Protein AF-A0AA38X8D4-F1 (afdb_monomer_lite)

Radius of gyration: 24.28 Å; chains: 1; bounding box: 57×66×90 Å

Structure (mmCIF, N/CA/C/O backbone):
data_AF-A0AA38X8D4-F1
#
_entry.id   AF-A0AA38X8D4-F1
#
loop_
_atom_site.group_PDB
_atom_site.id
_atom_site.type_symbol
_atom_site.label_atom_id
_atom_site.label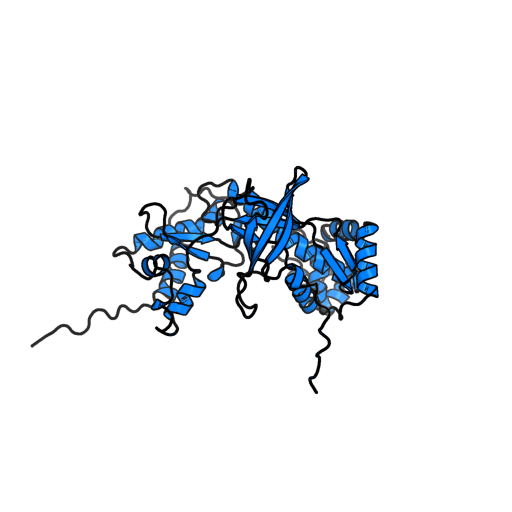_alt_id
_atom_site.label_comp_id
_atom_site.label_asym_id
_atom_site.label_entity_id
_atom_site.label_seq_id
_atom_site.pdbx_PDB_ins_code
_atom_site.Cartn_x
_atom_site.Cartn_y
_atom_site.Cartn_z
_atom_site.occupancy
_atom_site.B_iso_or_equiv
_atom_site.auth_seq_id
_atom_site.auth_comp_id
_atom_site.auth_asym_id
_atom_site.auth_atom_id
_atom_site.pdbx_PDB_model_num
ATOM 1 N N . MET A 1 1 ? 11.284 42.316 -5.891 1.00 32.06 1 MET A N 1
ATOM 2 C CA . MET A 1 1 ? 10.838 41.470 -7.016 1.00 32.06 1 MET A CA 1
ATOM 3 C C . MET A 1 1 ? 10.971 40.036 -6.551 1.00 32.06 1 MET A C 1
ATOM 5 O O . MET A 1 1 ? 12.083 39.619 -6.257 1.00 32.06 1 MET A O 1
ATOM 9 N N . GLY A 1 2 ? 9.838 39.378 -6.304 1.00 27.42 2 GLY A N 1
ATOM 10 C CA . GLY A 1 2 ? 9.790 38.048 -5.702 1.00 27.42 2 GLY A CA 1
ATOM 11 C C . GLY A 1 2 ? 10.238 36.978 -6.691 1.00 27.42 2 GLY A C 1
ATOM 12 O O . GLY A 1 2 ? 9.795 36.969 -7.836 1.00 27.42 2 GLY A O 1
ATOM 13 N N . SER A 1 3 ? 11.130 36.109 -6.227 1.00 24.41 3 SER A N 1
ATOM 14 C CA . SER A 1 3 ? 11.498 34.861 -6.886 1.00 24.41 3 SER A CA 1
ATOM 15 C C . SER A 1 3 ? 10.279 33.939 -6.890 1.00 24.41 3 SER A C 1
ATOM 17 O O . SER A 1 3 ? 9.847 33.480 -5.833 1.00 24.41 3 SER A O 1
ATOM 19 N N . VAL A 1 4 ? 9.695 33.710 -8.065 1.00 26.84 4 VAL A N 1
ATOM 20 C CA . VAL A 1 4 ? 8.768 32.600 -8.283 1.00 26.84 4 VAL A CA 1
ATOM 21 C C . VAL A 1 4 ? 9.649 31.374 -8.476 1.00 26.84 4 VAL A C 1
ATOM 23 O O . VAL A 1 4 ? 10.263 31.212 -9.530 1.00 26.84 4 VAL A O 1
ATOM 26 N N . ALA A 1 5 ? 9.762 30.547 -7.439 1.00 28.72 5 ALA A N 1
ATOM 27 C CA . ALA A 1 5 ? 10.279 29.199 -7.598 1.00 28.72 5 ALA A CA 1
ATOM 28 C C . ALA A 1 5 ? 9.337 28.471 -8.566 1.00 28.72 5 ALA A C 1
ATOM 30 O O . ALA A 1 5 ? 8.168 28.242 -8.253 1.00 28.72 5 ALA A O 1
ATOM 31 N N . LEU A 1 6 ? 9.822 28.193 -9.774 1.00 29.23 6 LEU A N 1
ATOM 32 C CA . LEU A 1 6 ? 9.170 27.270 -10.693 1.00 29.23 6 LEU A CA 1
ATOM 33 C C . LEU A 1 6 ? 9.196 25.905 -10.002 1.00 29.23 6 LEU A C 1
ATOM 35 O O . LEU A 1 6 ? 10.271 25.356 -9.778 1.00 29.23 6 LEU A O 1
ATOM 39 N N . GLY A 1 7 ? 8.022 25.457 -9.556 1.00 33.47 7 GLY A N 1
ATOM 40 C CA . GLY A 1 7 ? 7.860 24.233 -8.783 1.00 33.47 7 GLY A CA 1
ATOM 41 C C . GLY A 1 7 ? 8.371 23.015 -9.541 1.00 33.47 7 GLY A C 1
ATOM 42 O O . GLY A 1 7 ? 8.178 22.902 -10.754 1.00 33.47 7 GLY A O 1
ATOM 43 N N . ASP A 1 8 ? 9.014 22.118 -8.798 1.00 40.50 8 ASP A N 1
ATOM 44 C CA . ASP A 1 8 ? 9.274 20.754 -9.238 1.00 40.50 8 ASP A CA 1
ATOM 45 C C . ASP A 1 8 ? 7.966 20.090 -9.712 1.00 40.50 8 ASP A C 1
ATOM 47 O O . ASP A 1 8 ? 6.880 20.419 -9.221 1.00 40.50 8 ASP A O 1
ATOM 51 N N . PRO A 1 9 ? 8.034 19.171 -10.689 1.00 41.78 9 PRO A N 1
ATOM 52 C CA . PRO A 1 9 ? 6.867 18.526 -11.274 1.00 41.78 9 PRO A CA 1
ATOM 53 C C . PRO A 1 9 ? 6.189 17.626 -10.237 1.00 41.78 9 PRO A C 1
ATOM 55 O O . PRO A 1 9 ? 6.566 16.475 -10.033 1.00 41.78 9 PRO A O 1
ATOM 58 N N . HIS A 1 10 ? 5.184 18.160 -9.554 1.00 44.34 10 HIS A N 1
ATOM 59 C CA . HIS A 1 10 ? 4.364 17.388 -8.640 1.00 44.34 10 HIS A CA 1
ATOM 60 C C . HIS A 1 10 ? 3.340 16.586 -9.449 1.00 44.34 10 HIS A C 1
ATOM 62 O O . HIS A 1 10 ? 2.610 17.160 -10.259 1.00 44.34 10 HIS A O 1
ATOM 68 N N . PHE A 1 11 ? 3.220 15.282 -9.175 1.00 47.16 11 PHE A N 1
ATOM 69 C CA . PHE A 1 11 ? 1.893 14.669 -9.213 1.00 47.16 11 PHE A CA 1
ATOM 70 C C . PHE A 1 11 ? 0.943 15.627 -8.495 1.00 47.16 11 PHE A C 1
ATOM 72 O O . PHE A 1 11 ? 1.322 16.090 -7.420 1.00 47.16 11 PHE A O 1
ATOM 79 N N . ASP A 1 12 ? -0.200 16.000 -9.071 1.00 45.31 12 ASP A N 1
ATOM 80 C CA . ASP A 1 12 ? -0.950 17.139 -8.540 1.00 45.31 12 ASP A CA 1
ATOM 81 C C . ASP A 1 12 ? -1.417 16.898 -7.092 1.00 45.31 12 ASP A C 1
ATOM 83 O O . ASP A 1 12 ? -2.482 16.344 -6.839 1.00 45.31 12 ASP A O 1
ATOM 87 N N . VAL A 1 13 ? -0.620 17.351 -6.118 1.00 49.00 13 VAL A N 1
ATOM 88 C CA . VAL A 1 13 ? -0.899 17.218 -4.681 1.00 49.00 13 VAL A CA 1
ATOM 89 C C . VAL A 1 13 ? -2.209 17.934 -4.334 1.00 49.00 13 VAL A C 1
ATOM 91 O O . VAL A 1 13 ? -2.844 17.602 -3.337 1.00 49.00 13 VAL A O 1
ATOM 94 N N . ARG A 1 14 ? -2.667 18.876 -5.179 1.00 48.72 14 ARG A N 1
ATOM 95 C CA . ARG A 1 14 ? -3.965 19.547 -5.020 1.00 48.72 14 ARG A CA 1
ATOM 96 C C . ARG A 1 14 ? -5.138 18.589 -5.205 1.00 48.72 14 ARG A C 1
ATOM 98 O O . ARG A 1 14 ? -6.199 18.853 -4.649 1.00 48.72 14 ARG A O 1
ATOM 105 N N . GLU A 1 15 ? -4.960 17.486 -5.933 1.00 52.19 15 GLU A N 1
ATOM 106 C CA . GLU A 1 15 ? -5.995 16.461 -6.094 1.00 52.19 15 GLU A CA 1
ATOM 107 C C . GLU A 1 15 ? -6.353 15.807 -4.756 1.00 52.19 15 GLU A C 1
ATOM 109 O O . GLU A 1 15 ? -7.504 15.447 -4.558 1.00 52.19 15 GLU A O 1
ATOM 114 N N . TYR A 1 16 ? -5.415 15.738 -3.808 1.00 60.09 16 TYR A N 1
ATOM 115 C CA . TYR A 1 16 ? -5.629 15.189 -2.463 1.00 60.09 16 TYR A CA 1
ATOM 116 C C . TYR A 1 16 ? -5.522 16.265 -1.375 1.00 60.09 16 TYR A C 1
ATOM 118 O O . TYR A 1 16 ? -5.318 15.963 -0.199 1.00 60.09 16 TYR A O 1
ATOM 126 N N . ALA A 1 17 ? -5.672 17.537 -1.759 1.00 63.44 17 ALA A N 1
ATOM 127 C CA . ALA A 1 17 ? -5.784 18.629 -0.807 1.00 63.44 17 ALA A CA 1
ATOM 128 C C . ALA A 1 17 ? -7.100 18.540 -0.027 1.00 63.44 17 ALA A C 1
ATOM 130 O O . ALA A 1 17 ? -8.084 17.942 -0.481 1.00 63.44 17 ALA A O 1
ATOM 131 N N . ASP A 1 18 ? -7.128 19.192 1.131 1.00 70.44 18 ASP A N 1
ATOM 132 C CA . ASP A 1 18 ? -8.349 19.368 1.903 1.00 70.44 18 ASP A CA 1
ATOM 133 C C . ASP A 1 18 ? -9.460 19.929 0.997 1.00 70.44 18 ASP A C 1
ATOM 135 O O . ASP A 1 18 ? -9.253 20.848 0.203 1.00 70.44 18 ASP A O 1
ATOM 139 N N . GLN A 1 19 ? -10.656 19.368 1.141 1.00 82.75 19 GLN A N 1
ATOM 140 C CA . GLN A 1 19 ? -11.876 19.624 0.370 1.00 82.75 19 GLN A CA 1
ATOM 141 C C . GLN A 1 19 ? -11.930 19.035 -1.049 1.00 82.75 19 GLN A C 1
ATOM 143 O O . GLN A 1 19 ? -12.952 19.196 -1.723 1.00 82.75 19 GLN A O 1
ATOM 148 N N . SER A 1 20 ? -10.899 18.320 -1.506 1.00 83.50 20 SER A N 1
ATOM 149 C CA . SER A 1 20 ? -10.947 17.601 -2.786 1.00 83.50 20 SER A CA 1
ATOM 150 C C . SER A 1 20 ? -12.010 16.495 -2.796 1.00 83.50 20 SER A C 1
ATOM 152 O O . SER A 1 20 ? -12.309 15.884 -1.765 1.00 83.50 20 SER A O 1
ATOM 154 N N . ILE A 1 21 ? -12.606 16.252 -3.970 1.00 88.00 21 ILE A N 1
ATOM 155 C CA . ILE A 1 21 ? -13.669 15.260 -4.164 1.00 88.00 21 ILE A CA 1
ATOM 156 C C . ILE A 1 21 ? -13.157 14.107 -5.020 1.00 88.00 21 ILE A C 1
ATOM 158 O O . ILE A 1 21 ? -12.673 14.315 -6.132 1.00 88.00 21 ILE A O 1
ATOM 162 N N . HIS A 1 22 ? -13.356 12.891 -4.520 1.00 87.69 22 HIS A N 1
ATOM 163 C CA . HIS A 1 22 ? -12.929 11.649 -5.155 1.00 87.69 22 HIS A CA 1
ATOM 164 C C . HIS A 1 22 ? -14.117 10.731 -5.372 1.00 87.69 22 HIS A C 1
ATOM 166 O O . HIS A 1 22 ? -15.055 10.718 -4.579 1.00 87.69 22 HIS A O 1
ATOM 172 N N . THR A 1 23 ? -14.080 9.959 -6.453 1.00 89.94 23 THR A N 1
ATOM 173 C CA . THR A 1 23 ? -15.098 8.942 -6.734 1.00 89.94 23 THR A CA 1
ATOM 174 C C . THR A 1 23 ? -14.520 7.572 -6.432 1.00 89.94 23 THR A C 1
ATOM 176 O O . THR A 1 23 ? -13.557 7.152 -7.070 1.00 89.94 23 THR A O 1
ATOM 179 N N . LEU A 1 24 ? -15.122 6.888 -5.466 1.00 90.25 24 LEU A N 1
ATOM 180 C CA . LEU A 1 24 ? -14.810 5.504 -5.137 1.00 90.25 24 LEU A CA 1
ATOM 181 C C . LEU A 1 24 ? -15.781 4.583 -5.867 1.00 90.25 24 LEU A C 1
ATOM 183 O O . LEU A 1 24 ? -16.946 4.942 -6.038 1.00 90.25 24 LEU A O 1
ATOM 187 N N . GLN A 1 25 ? -15.314 3.411 -6.286 1.00 88.38 25 GLN A N 1
ATOM 188 C CA . GLN A 1 25 ? -16.095 2.425 -7.026 1.00 88.38 25 GLN A CA 1
ATOM 189 C C . GLN A 1 25 ? -15.935 1.037 -6.400 1.00 88.38 25 GLN A C 1
ATOM 191 O O . GLN A 1 25 ? -14.815 0.549 -6.246 1.00 88.38 25 GLN A O 1
ATOM 196 N N . ASN A 1 26 ? -17.055 0.397 -6.055 1.00 79.62 26 ASN A N 1
ATOM 197 C CA . ASN A 1 26 ? -17.051 -0.966 -5.521 1.00 79.62 26 ASN A CA 1
ATOM 198 C C . ASN A 1 26 ? -16.920 -2.023 -6.639 1.00 79.62 26 ASN A C 1
ATOM 200 O O . ASN A 1 26 ? -17.034 -1.715 -7.827 1.00 79.62 26 ASN A O 1
ATOM 204 N N . ASP A 1 27 ? -16.750 -3.290 -6.251 1.00 72.00 27 ASP A N 1
ATOM 205 C CA . ASP A 1 27 ? -16.598 -4.419 -7.186 1.00 72.00 27 ASP A CA 1
ATOM 206 C C . ASP A 1 27 ? -17.842 -4.655 -8.075 1.00 72.00 27 ASP A C 1
ATOM 208 O O . ASP A 1 27 ? -17.749 -5.287 -9.125 1.00 72.00 27 ASP A O 1
ATOM 212 N N . SER A 1 28 ? -19.013 -4.139 -7.677 1.00 79.31 28 SER A N 1
ATOM 213 C CA . SER A 1 28 ? -20.266 -4.206 -8.455 1.00 79.31 28 SER A CA 1
ATOM 214 C C . SER A 1 28 ? -20.414 -3.058 -9.461 1.00 79.31 28 SER A C 1
ATOM 216 O O . SER A 1 28 ? -21.338 -3.059 -10.271 1.00 79.31 28 SER A O 1
ATOM 218 N N . GLY A 1 29 ? -19.495 -2.090 -9.435 1.00 79.81 29 GLY A N 1
ATOM 219 C CA . GLY A 1 29 ? -19.495 -0.920 -10.300 1.00 79.81 29 GLY A CA 1
ATOM 220 C C . GLY A 1 29 ? -20.222 0.298 -9.728 1.00 79.81 29 GLY A C 1
ATOM 221 O O . GLY A 1 29 ? -20.154 1.355 -10.360 1.00 79.81 29 GLY A O 1
ATOM 222 N N . ASP A 1 30 ? -20.845 0.199 -8.550 1.00 86.19 30 ASP A N 1
ATOM 223 C CA . ASP A 1 30 ? -21.507 1.335 -7.907 1.00 86.19 30 ASP A CA 1
ATOM 224 C C . ASP A 1 30 ? -20.466 2.332 -7.407 1.00 86.19 30 ASP A C 1
ATOM 226 O O . ASP A 1 30 ? -19.526 1.978 -6.685 1.00 86.19 30 ASP A O 1
ATOM 230 N N . SER A 1 31 ? -20.669 3.599 -7.759 1.00 90.19 31 SER A N 1
ATOM 231 C CA . SER A 1 31 ? -19.775 4.687 -7.389 1.00 90.19 31 SER A CA 1
ATOM 232 C C . SER A 1 31 ? -20.386 5.616 -6.349 1.00 90.19 31 SER A C 1
ATOM 234 O O . SER A 1 31 ? -21.578 5.916 -6.416 1.00 90.19 31 SER A O 1
ATOM 236 N N . PHE A 1 32 ? -19.567 6.151 -5.448 1.00 92.06 32 PHE A N 1
ATOM 237 C CA . PHE A 1 32 ? -19.967 7.237 -4.555 1.00 92.06 32 PHE A CA 1
ATOM 238 C C . PHE A 1 32 ? -18.847 8.265 -4.392 1.00 92.06 32 PHE A C 1
ATOM 240 O O . PHE A 1 32 ? -17.661 7.945 -4.487 1.00 92.06 32 PHE A O 1
ATOM 247 N N . GLY A 1 33 ? -19.243 9.518 -4.178 1.00 92.56 33 GLY A N 1
ATOM 248 C CA . GLY A 1 33 ? -18.319 10.624 -3.966 1.00 92.56 33 GLY A CA 1
ATOM 249 C C . GLY A 1 33 ? -17.934 10.757 -2.497 1.00 92.56 33 GLY A C 1
ATOM 250 O O . GLY A 1 33 ? -18.810 10.781 -1.629 1.00 92.56 33 GLY A O 1
ATOM 251 N N . ILE A 1 34 ? -16.643 10.921 -2.230 1.00 93.31 34 ILE A N 1
ATOM 252 C CA . ILE A 1 34 ? -16.119 11.327 -0.925 1.00 93.31 34 ILE A CA 1
ATOM 253 C C . ILE A 1 34 ? -15.443 12.691 -1.028 1.00 93.31 34 ILE A C 1
ATOM 255 O O . ILE A 1 34 ? -14.900 13.040 -2.075 1.00 93.31 34 ILE A O 1
ATOM 259 N N . ARG A 1 35 ? -15.460 13.452 0.062 1.00 92.56 35 ARG A N 1
ATOM 260 C CA . ARG A 1 35 ? -14.691 14.685 0.229 1.00 92.56 35 ARG A CA 1
ATOM 261 C C . ARG A 1 35 ? -13.602 14.453 1.265 1.00 92.56 35 ARG A C 1
ATOM 263 O O . ARG A 1 35 ? -13.922 14.060 2.386 1.00 92.56 35 ARG A O 1
ATOM 270 N N . LEU A 1 36 ? -12.344 14.707 0.913 1.00 90.25 36 LEU A N 1
ATOM 271 C CA . LEU A 1 36 ? -11.234 14.650 1.868 1.00 90.25 36 LEU A CA 1
ATOM 272 C C . LEU A 1 36 ? -11.274 15.904 2.741 1.00 90.25 36 LEU A C 1
ATOM 274 O O . LEU A 1 36 ? -11.373 17.010 2.226 1.00 90.25 36 LEU A O 1
ATOM 278 N N . LEU A 1 37 ? -11.243 15.752 4.059 1.00 87.44 37 LEU A N 1
ATOM 279 C CA . LEU A 1 37 ? -11.322 16.863 5.009 1.00 87.44 37 LEU A CA 1
ATOM 280 C C . LEU A 1 37 ? -9.950 17.251 5.548 1.00 87.44 37 LEU A C 1
ATOM 282 O O . LEU A 1 37 ? -9.680 18.442 5.674 1.00 87.44 37 LEU A O 1
ATOM 286 N N . SER A 1 38 ? -9.123 16.259 5.880 1.00 79.19 38 SER A N 1
ATOM 287 C CA . SER A 1 38 ? -7.765 16.478 6.377 1.00 79.19 38 SER A CA 1
ATOM 288 C C . SER A 1 38 ? -6.887 15.242 6.197 1.00 79.19 38 SER A C 1
ATOM 290 O O . SER A 1 38 ? -7.337 14.120 6.443 1.00 79.19 38 SER A O 1
ATOM 292 N N . SER A 1 39 ? -5.615 15.449 5.861 1.00 76.12 39 SER A N 1
ATOM 293 C CA . SER A 1 39 ? -4.568 14.416 5.920 1.00 76.12 39 SER A CA 1
ATOM 294 C C . SER A 1 39 ? -4.182 14.101 7.370 1.00 76.12 39 SER A C 1
ATOM 296 O O . SER A 1 39 ? -3.941 15.017 8.154 1.00 76.12 39 SER A O 1
ATOM 298 N N . LEU A 1 40 ? -4.075 12.814 7.715 1.00 70.38 40 LEU A N 1
ATOM 299 C CA . LEU A 1 40 ? -3.576 12.359 9.022 1.00 70.38 40 LEU A CA 1
ATOM 300 C C . LEU A 1 40 ? -2.053 12.163 9.061 1.00 70.38 40 LEU A C 1
ATOM 302 O O . LEU A 1 40 ? -1.485 12.014 10.140 1.00 70.38 40 LEU A O 1
ATOM 306 N N . ALA A 1 41 ? -1.368 12.222 7.916 1.00 57.12 41 ALA A N 1
ATOM 307 C CA . ALA A 1 41 ? 0.082 12.385 7.912 1.00 57.12 41 ALA A CA 1
ATOM 308 C C . ALA A 1 41 ? 0.409 13.782 8.461 1.00 57.12 41 ALA A C 1
ATOM 310 O O . ALA A 1 41 ? -0.094 14.776 7.933 1.00 57.12 41 ALA A O 1
ATOM 311 N N . GLY A 1 42 ? 1.191 13.851 9.544 1.00 46.88 42 GLY A N 1
ATOM 312 C CA . GLY A 1 42 ? 1.493 15.091 10.267 1.00 46.88 42 GLY A CA 1
ATOM 313 C C . GLY A 1 42 ? 2.006 16.230 9.373 1.00 46.88 42 GLY A C 1
ATOM 314 O O . GLY A 1 42 ? 2.450 16.007 8.247 1.00 46.88 42 GLY A O 1
ATOM 315 N N . LYS A 1 43 ? 1.973 17.468 9.891 1.00 40.62 43 LYS A N 1
ATOM 316 C CA . LYS A 1 43 ? 2.280 18.710 9.143 1.00 40.62 43 LYS A CA 1
ATOM 317 C C . LYS A 1 43 ? 3.633 18.702 8.410 1.00 40.62 43 LYS A C 1
ATOM 319 O O . LYS A 1 43 ? 3.752 19.372 7.389 1.00 40.62 43 LYS A O 1
ATOM 324 N N . ASP A 1 44 ? 4.596 17.909 8.879 1.00 40.16 44 ASP A N 1
ATOM 325 C CA . ASP A 1 44 ? 5.942 17.804 8.300 1.00 40.16 44 ASP A CA 1
ATOM 326 C C . ASP A 1 44 ? 6.114 16.602 7.347 1.00 40.16 44 ASP A C 1
ATOM 328 O O . ASP A 1 44 ? 7.212 16.333 6.865 1.00 40.16 44 ASP A O 1
ATOM 332 N N . GLY A 1 45 ? 5.055 15.826 7.081 1.00 38.88 45 GLY A N 1
ATOM 333 C CA . GLY A 1 45 ? 5.111 14.637 6.220 1.00 38.88 45 GLY A CA 1
ATOM 334 C C . GLY A 1 45 ? 5.932 13.468 6.786 1.00 38.88 45 GLY A C 1
ATOM 335 O O . GLY A 1 45 ? 6.118 12.467 6.084 1.00 38.88 45 GLY A O 1
ATOM 336 N N . VAL A 1 46 ? 6.400 13.592 8.035 1.00 34.84 46 VAL A N 1
ATOM 337 C CA . VAL A 1 46 ? 7.129 12.584 8.811 1.00 34.84 46 VAL A CA 1
ATOM 338 C C . VAL A 1 46 ? 6.181 12.020 9.872 1.00 34.84 46 VAL A C 1
ATOM 340 O O . VAL A 1 46 ? 5.965 12.622 10.919 1.00 34.84 46 VAL A O 1
ATOM 343 N N . GLY A 1 47 ? 5.571 10.878 9.563 1.00 33.94 47 GLY A N 1
ATOM 344 C CA . GLY A 1 47 ? 4.648 10.162 10.445 1.00 33.94 47 GLY A CA 1
ATOM 345 C C . GLY A 1 47 ? 3.638 9.337 9.649 1.00 33.94 47 GLY A C 1
ATOM 346 O O . GLY A 1 47 ? 2.929 9.898 8.821 1.00 33.94 47 GLY A O 1
ATOM 347 N N . PHE A 1 48 ? 3.636 8.028 9.924 1.00 38.25 48 PHE A N 1
ATOM 348 C CA . PHE A 1 48 ? 2.686 6.970 9.545 1.00 38.25 48 PHE A CA 1
ATOM 349 C C . PHE A 1 48 ? 2.329 6.823 8.063 1.00 38.25 48 PHE A C 1
ATOM 351 O O . PHE A 1 48 ? 1.693 7.684 7.469 1.00 38.25 48 PHE A O 1
ATOM 358 N N . SER A 1 49 ? 2.769 5.693 7.484 1.00 45.34 49 SER A N 1
ATOM 359 C CA . SER A 1 49 ? 2.438 5.200 6.142 1.00 45.34 49 SER A CA 1
ATOM 360 C C . SER A 1 49 ? 2.317 6.309 5.094 1.00 45.34 49 SER A C 1
ATOM 362 O O . SER A 1 49 ? 1.213 6.758 4.796 1.00 45.34 49 SER A O 1
ATOM 364 N N . MET A 1 50 ? 3.441 6.730 4.502 1.00 49.56 50 MET A N 1
ATOM 365 C CA . MET A 1 50 ? 3.452 7.228 3.117 1.00 49.56 50 MET A CA 1
ATOM 366 C C . MET A 1 50 ? 2.246 8.123 2.714 1.00 49.56 50 MET A C 1
ATOM 368 O O . MET A 1 50 ? 1.676 7.928 1.661 1.00 49.56 50 MET A O 1
ATOM 372 N N . ALA A 1 51 ? 1.824 9.088 3.539 1.00 52.62 51 ALA A N 1
ATOM 373 C CA . ALA A 1 51 ? 0.824 10.123 3.228 1.00 52.62 51 ALA A CA 1
ATOM 374 C C . ALA A 1 51 ? -0.611 9.714 2.778 1.00 52.62 51 ALA A C 1
ATOM 376 O O . ALA A 1 51 ? -1.381 10.591 2.403 1.00 52.62 51 ALA A O 1
ATOM 377 N N . CYS A 1 52 ? -1.021 8.446 2.869 1.00 74.56 52 CYS A N 1
ATOM 378 C CA . CYS A 1 52 ? -2.240 7.939 2.207 1.00 74.56 52 CYS A CA 1
ATOM 379 C C . CYS A 1 52 ? -3.483 7.782 3.103 1.00 74.56 52 CYS A C 1
ATOM 381 O O . CYS A 1 52 ? -4.376 7.000 2.784 1.00 74.56 52 CYS A O 1
ATOM 383 N N . VAL A 1 53 ? -3.544 8.474 4.244 1.00 81.69 53 VAL A N 1
ATOM 384 C CA . VAL A 1 53 ? -4.631 8.330 5.231 1.00 81.69 53 VAL A CA 1
ATOM 385 C C . VAL A 1 53 ? -5.306 9.675 5.482 1.00 81.69 53 VAL A C 1
ATOM 387 O O . VAL A 1 53 ? -4.654 10.638 5.892 1.00 81.69 53 VAL A O 1
ATOM 390 N N . PHE A 1 54 ? -6.620 9.735 5.277 1.00 85.94 54 PHE A N 1
ATOM 391 C CA . PHE A 1 54 ? -7.402 10.969 5.349 1.00 85.94 54 PHE A CA 1
ATOM 392 C C . PHE A 1 54 ? -8.652 10.796 6.204 1.00 85.94 54 PHE A C 1
ATOM 394 O O . PHE A 1 54 ? -9.255 9.726 6.228 1.00 85.94 54 PHE A O 1
ATOM 401 N N . ILE A 1 55 ? -9.087 11.875 6.851 1.00 89.31 55 ILE A N 1
ATOM 402 C CA . ILE A 1 55 ? -10.475 12.001 7.303 1.00 89.31 55 ILE A CA 1
ATOM 403 C C . ILE A 1 55 ? -11.309 12.426 6.097 1.00 89.31 55 ILE A C 1
ATOM 405 O O . ILE A 1 55 ? -10.928 13.357 5.390 1.00 89.31 55 ILE A O 1
ATOM 409 N N . ALA A 1 56 ? -12.448 11.779 5.878 1.00 93.12 56 ALA A N 1
ATOM 410 C CA . ALA A 1 56 ? -13.351 12.060 4.772 1.00 93.12 56 ALA A CA 1
ATOM 411 C C . ALA A 1 56 ? -14.829 11.998 5.191 1.00 93.12 56 ALA A C 1
ATOM 413 O O . ALA A 1 56 ? -15.172 11.535 6.280 1.00 93.12 56 ALA A O 1
ATOM 414 N N . GLU A 1 57 ? -15.703 12.488 4.313 1.00 94.81 57 GLU A N 1
ATOM 415 C CA . GLU A 1 57 ? -17.164 12.396 4.424 1.00 94.81 57 GLU A CA 1
ATOM 416 C C . GLU A 1 57 ? -17.799 12.109 3.054 1.00 94.81 57 GLU A C 1
ATOM 418 O O . GLU A 1 57 ? -17.190 12.373 2.014 1.00 94.81 57 GLU A O 1
ATOM 423 N N . CYS A 1 58 ? -19.028 11.583 3.029 1.00 94.31 58 CYS A N 1
ATOM 424 C CA . CYS A 1 58 ? -19.775 11.426 1.778 1.00 94.31 58 CYS A CA 1
ATOM 425 C C . CYS A 1 58 ? -20.185 12.796 1.208 1.00 94.31 58 CYS A C 1
ATOM 427 O O . CYS A 1 58 ? -20.592 13.692 1.947 1.00 94.31 58 CYS A O 1
ATOM 429 N N . VAL A 1 59 ? -20.106 12.951 -0.119 1.00 92.50 59 VAL A N 1
ATOM 430 C CA . VAL A 1 59 ? -20.542 14.181 -0.808 1.00 92.50 59 VAL A CA 1
ATOM 431 C C . VAL A 1 59 ? -22.063 14.330 -0.780 1.00 92.50 59 VAL A C 1
ATOM 433 O O . VAL A 1 59 ? -22.557 15.434 -0.558 1.00 92.50 59 VAL A O 1
ATOM 436 N N . ASP A 1 60 ? -22.789 13.232 -1.001 1.00 88.44 60 ASP A N 1
ATOM 437 C CA . ASP A 1 60 ? -24.243 13.187 -0.852 1.00 88.44 60 ASP A CA 1
ATOM 438 C C . ASP A 1 60 ? -24.594 13.137 0.639 1.00 88.44 60 ASP A C 1
ATOM 440 O O . ASP A 1 60 ? -24.248 12.173 1.322 1.00 88.44 60 ASP A O 1
ATOM 444 N N . GLN A 1 61 ? -25.241 14.192 1.140 1.00 78.06 61 GLN A N 1
ATOM 445 C CA . GLN A 1 61 ? -25.674 14.288 2.536 1.00 78.06 61 GLN A CA 1
ATOM 446 C C . GLN A 1 61 ? -27.134 13.873 2.752 1.00 78.06 61 GLN A C 1
ATOM 448 O O . GLN A 1 61 ? -27.527 13.669 3.900 1.00 78.06 61 GLN A O 1
ATOM 453 N N . GLU A 1 62 ? -27.937 13.740 1.693 1.00 82.25 62 GLU A N 1
ATOM 454 C CA . GLU A 1 62 ? -29.347 13.351 1.816 1.00 82.25 62 GLU A CA 1
ATOM 455 C C . GLU A 1 62 ? -29.486 11.835 1.971 1.00 82.25 62 GLU A C 1
ATOM 457 O O . GLU A 1 62 ? -30.271 11.370 2.799 1.00 82.25 62 GLU A O 1
ATOM 462 N N . ASN A 1 63 ? -28.686 11.065 1.228 1.00 84.75 63 ASN A N 1
ATOM 463 C CA . ASN A 1 63 ? -28.618 9.610 1.351 1.00 84.75 63 ASN A CA 1
ATOM 464 C C . ASN A 1 63 ? -27.160 9.116 1.317 1.00 84.75 63 ASN A C 1
ATOM 466 O O . ASN A 1 63 ? -26.732 8.472 0.352 1.00 84.75 63 ASN A O 1
ATOM 470 N N . PRO A 1 64 ? -26.359 9.448 2.347 1.00 88.19 64 PRO A N 1
ATOM 471 C CA . PRO A 1 64 ? -24.948 9.106 2.360 1.00 88.19 64 PRO A CA 1
ATOM 472 C C . PRO A 1 64 ? -24.755 7.591 2.445 1.00 88.19 64 PRO A C 1
ATOM 474 O O . PRO A 1 64 ? -25.402 6.909 3.238 1.00 88.19 64 PRO A O 1
ATOM 477 N N . ARG A 1 65 ? -23.777 7.069 1.696 1.00 89.88 65 ARG A N 1
ATOM 478 C CA . ARG A 1 65 ? -23.360 5.662 1.813 1.00 89.88 65 ARG A CA 1
ATOM 479 C C . ARG A 1 65 ? -22.814 5.340 3.207 1.00 89.88 65 ARG A C 1
ATOM 481 O O . ARG A 1 65 ? -23.075 4.267 3.737 1.00 89.88 65 ARG A O 1
ATOM 488 N N . HIS A 1 66 ? -22.086 6.294 3.786 1.00 90.31 66 HIS A N 1
ATOM 489 C CA . HIS A 1 66 ? -21.548 6.248 5.144 1.00 90.31 66 HIS A CA 1
ATOM 490 C C . HIS A 1 66 ? -21.952 7.516 5.888 1.00 90.31 66 HIS A C 1
ATOM 492 O O . HIS A 1 66 ? -21.650 8.623 5.436 1.00 90.31 66 HIS A O 1
ATOM 498 N N . HIS A 1 67 ? -22.629 7.363 7.024 1.00 90.25 67 HIS A N 1
ATOM 499 C CA . HIS A 1 67 ? -23.041 8.495 7.849 1.00 90.25 67 HIS A CA 1
ATOM 500 C C . HIS A 1 67 ? -21.858 9.083 8.627 1.00 90.25 67 HIS A C 1
ATOM 502 O O . HIS A 1 67 ? -21.128 8.364 9.304 1.00 90.25 67 HIS A O 1
ATOM 508 N N . GLY A 1 68 ? -21.732 10.411 8.598 1.00 91.19 68 GLY A N 1
ATOM 509 C CA . GLY A 1 68 ? -20.714 11.137 9.353 1.00 91.19 68 GLY A CA 1
ATOM 510 C C . GLY A 1 68 ? -19.324 11.096 8.714 1.00 91.19 68 GLY A C 1
ATOM 511 O O . GLY A 1 68 ? -19.175 10.894 7.509 1.00 91.19 68 GLY A O 1
ATOM 512 N N . ARG A 1 69 ? -18.307 11.354 9.542 1.00 93.06 69 ARG A N 1
ATOM 513 C CA . ARG A 1 69 ? -16.897 11.354 9.136 1.00 93.06 69 ARG A CA 1
ATOM 514 C C . ARG A 1 69 ? -16.284 9.979 9.343 1.00 93.06 69 ARG A C 1
ATOM 516 O O . ARG A 1 69 ? -16.582 9.307 10.326 1.00 93.06 69 ARG A O 1
ATOM 523 N N . PHE A 1 70 ? -15.377 9.611 8.456 1.00 93.12 70 PHE A N 1
ATOM 524 C CA . PHE A 1 70 ? -14.670 8.338 8.488 1.00 93.12 70 PHE A CA 1
ATOM 525 C C . PHE A 1 70 ? -13.205 8.514 8.100 1.00 93.12 70 PHE A C 1
ATOM 527 O O . PHE A 1 70 ? -12.815 9.558 7.579 1.00 93.12 70 PHE A O 1
ATOM 534 N N . VAL A 1 71 ? -12.393 7.491 8.359 1.00 91.06 71 VAL A N 1
ATOM 535 C CA . VAL A 1 71 ? -11.012 7.438 7.874 1.00 91.06 71 VAL A CA 1
ATOM 536 C C . VAL A 1 71 ? -10.995 6.678 6.555 1.00 91.06 71 VAL A C 1
ATOM 538 O O . VAL A 1 71 ? -11.638 5.641 6.418 1.00 91.06 71 VAL A O 1
ATOM 541 N N . VAL A 1 72 ? -10.257 7.182 5.575 1.00 91.00 72 VAL A N 1
ATOM 542 C CA . VAL A 1 72 ? -10.040 6.512 4.296 1.00 91.00 72 VAL A CA 1
ATOM 543 C C . VAL A 1 72 ? -8.547 6.376 4.035 1.00 91.00 72 VAL A C 1
ATOM 545 O O . VAL A 1 72 ? -7.799 7.350 4.141 1.00 91.00 72 VAL A O 1
ATOM 548 N N . LYS A 1 73 ? -8.119 5.157 3.701 1.00 89.50 73 LYS A N 1
ATOM 549 C CA . LYS A 1 73 ? -6.796 4.893 3.139 1.00 89.50 73 LYS A CA 1
ATOM 550 C C . LYS A 1 73 ? -6.911 4.824 1.628 1.00 89.50 73 LYS A C 1
ATOM 552 O O . LYS A 1 73 ? -7.560 3.918 1.107 1.00 89.50 73 LYS A O 1
ATOM 557 N N . ILE A 1 74 ? -6.324 5.794 0.946 1.00 85.75 74 ILE A N 1
ATOM 558 C CA . ILE A 1 74 ? -6.396 5.949 -0.505 1.00 85.75 74 ILE A CA 1
ATOM 559 C C . ILE A 1 74 ? -5.029 6.349 -1.034 1.00 85.75 74 ILE A C 1
ATOM 561 O O . ILE A 1 74 ? -4.306 7.083 -0.367 1.00 85.75 74 ILE A O 1
ATOM 565 N N . PHE A 1 75 ? -4.688 5.873 -2.227 1.00 79.88 75 PHE A N 1
ATOM 566 C CA . PHE A 1 75 ? -3.432 6.225 -2.871 1.00 79.88 75 PHE A CA 1
ATOM 567 C C . PHE A 1 75 ? -3.227 7.734 -2.956 1.00 79.88 75 PHE A C 1
ATOM 569 O O . PHE A 1 75 ? -4.044 8.456 -3.521 1.00 79.88 75 PHE A O 1
ATOM 576 N N . ASP A 1 76 ? -2.088 8.172 -2.440 1.00 74.31 76 ASP A N 1
ATOM 577 C CA . ASP A 1 76 ? -1.609 9.535 -2.524 1.00 74.31 76 ASP A CA 1
ATOM 578 C C . ASP A 1 76 ? -0.458 9.600 -3.532 1.00 74.31 76 ASP A C 1
ATOM 580 O O . ASP A 1 76 ? 0.561 8.927 -3.352 1.00 74.31 76 ASP A O 1
ATOM 584 N N . PRO A 1 77 ? -0.540 10.450 -4.561 1.00 68.50 77 PRO A N 1
ATOM 585 C CA . PRO A 1 77 ? 0.534 10.600 -5.530 1.00 68.50 77 PRO A CA 1
ATOM 586 C C . PRO A 1 77 ? 1.897 11.022 -4.938 1.00 68.50 77 PRO A C 1
ATOM 588 O O . PRO A 1 77 ? 2.939 10.780 -5.546 1.00 68.50 77 PRO A O 1
ATOM 591 N N . ARG A 1 78 ? 1.939 11.585 -3.720 1.00 70.81 78 ARG A N 1
ATOM 592 C CA . ARG A 1 78 ? 3.179 11.837 -2.959 1.00 70.81 78 ARG A CA 1
ATOM 593 C C . ARG A 1 78 ? 3.946 10.550 -2.642 1.00 70.81 78 ARG A C 1
ATOM 595 O O . ARG A 1 78 ? 5.174 10.591 -2.563 1.00 70.81 78 ARG A O 1
ATOM 602 N N . HIS A 1 79 ? 3.254 9.424 -2.471 1.00 75.25 79 HIS A N 1
ATOM 603 C CA . HIS A 1 79 ? 3.882 8.111 -2.312 1.00 75.25 79 HIS A CA 1
ATOM 604 C C . HIS A 1 79 ? 4.689 7.749 -3.565 1.00 75.25 79 HIS A C 1
ATOM 606 O O . HIS A 1 79 ? 5.876 7.439 -3.463 1.00 75.25 79 HIS A O 1
ATOM 612 N N . ALA A 1 80 ? 4.097 7.916 -4.751 1.00 76.62 80 ALA A N 1
ATOM 613 C CA . ALA A 1 80 ? 4.787 7.681 -6.015 1.00 76.62 80 ALA A CA 1
ATOM 614 C C . ALA A 1 80 ? 6.000 8.615 -6.199 1.00 76.62 80 ALA A C 1
ATOM 616 O O . ALA A 1 80 ? 7.050 8.167 -6.654 1.00 76.62 80 ALA A O 1
ATOM 617 N N . THR A 1 81 ? 5.923 9.884 -5.774 1.00 75.62 81 THR A N 1
ATOM 618 C CA . THR A 1 81 ? 7.092 10.789 -5.756 1.00 75.62 81 THR A CA 1
ATOM 619 C C . THR A 1 81 ? 8.249 10.227 -4.927 1.00 75.62 81 THR A C 1
ATOM 621 O O . THR A 1 81 ? 9.377 10.170 -5.410 1.00 75.62 81 THR A O 1
ATOM 624 N N . ARG A 1 82 ? 7.982 9.758 -3.702 1.00 75.56 82 ARG A N 1
ATOM 625 C CA . ARG A 1 82 ? 9.016 9.195 -2.815 1.00 75.56 82 ARG A CA 1
ATOM 626 C C . ARG A 1 82 ? 9.620 7.906 -3.370 1.00 75.56 82 ARG A C 1
ATOM 628 O O . ARG A 1 82 ? 10.829 7.710 -3.280 1.00 75.56 82 ARG A O 1
ATOM 635 N N . LEU A 1 83 ? 8.801 7.047 -3.977 1.00 79.25 83 LEU A N 1
ATOM 636 C CA . LEU A 1 83 ? 9.283 5.847 -4.666 1.00 79.25 83 LEU A CA 1
ATOM 637 C C . LEU A 1 83 ? 10.190 6.195 -5.853 1.00 79.25 83 LEU A C 1
ATOM 639 O O . LEU A 1 83 ? 11.201 5.542 -6.093 1.00 79.25 83 LEU A O 1
ATOM 643 N N . ARG A 1 84 ? 9.898 7.268 -6.589 1.00 85.25 84 ARG A N 1
ATOM 644 C CA . ARG A 1 84 ? 10.800 7.718 -7.659 1.00 85.25 84 ARG A CA 1
ATOM 645 C C . ARG A 1 84 ? 12.145 8.187 -7.129 1.00 85.25 84 ARG A C 1
ATOM 647 O O . ARG A 1 84 ? 13.170 7.908 -7.751 1.00 85.25 84 ARG A O 1
ATOM 654 N N . GLU A 1 85 ? 12.142 8.898 -6.003 1.00 81.00 85 GLU A N 1
ATOM 655 C CA . GLU A 1 85 ? 13.365 9.336 -5.328 1.00 81.00 85 GLU A CA 1
ATOM 656 C C . GLU A 1 85 ? 14.196 8.134 -4.860 1.00 81.00 85 GLU A C 1
ATOM 658 O O . GLU A 1 85 ? 15.406 8.101 -5.104 1.00 81.00 85 GLU A O 1
ATOM 663 N N . SER A 1 86 ? 13.564 7.114 -4.263 1.00 78.50 86 SER A N 1
ATOM 664 C CA . SER A 1 86 ? 14.256 5.887 -3.837 1.00 78.50 86 SER A CA 1
ATOM 665 C C . SER A 1 86 ? 14.860 5.126 -5.025 1.00 78.50 86 SER A C 1
ATOM 667 O O . SER A 1 86 ? 16.001 4.664 -4.946 1.00 78.50 86 SER A O 1
ATOM 669 N N . LEU A 1 87 ? 14.159 5.097 -6.163 1.00 78.38 87 LEU A N 1
ATOM 670 C CA . LEU A 1 87 ? 14.620 4.503 -7.424 1.00 78.38 87 LEU A CA 1
ATOM 671 C C . LEU A 1 87 ? 15.578 5.401 -8.229 1.00 78.38 87 LEU A C 1
ATOM 673 O O . LEU A 1 87 ? 16.033 5.008 -9.310 1.00 78.38 87 LEU A O 1
ATOM 677 N N . LYS A 1 88 ? 15.921 6.591 -7.710 1.00 81.44 88 LYS A N 1
ATOM 678 C CA . LYS A 1 88 ? 16.821 7.577 -8.339 1.00 81.44 88 LYS A CA 1
ATOM 679 C C . LYS A 1 88 ? 16.401 7.925 -9.770 1.00 81.44 88 LYS A C 1
ATOM 681 O O . LYS A 1 88 ? 17.245 8.034 -10.666 1.00 81.44 88 LYS A O 1
ATOM 686 N N . LEU A 1 89 ? 15.095 8.052 -10.000 1.00 85.69 89 LEU A N 1
ATOM 687 C CA . LEU A 1 89 ? 14.561 8.412 -11.308 1.00 85.69 89 LEU A CA 1
ATOM 688 C C . LEU A 1 89 ? 14.843 9.884 -11.637 1.00 85.69 89 LEU A C 1
ATOM 690 O O . LEU A 1 89 ? 14.876 10.722 -10.734 1.00 85.69 89 LEU A O 1
ATOM 694 N N . PRO A 1 90 ? 15.056 10.222 -12.924 1.00 85.69 90 PRO A N 1
ATOM 695 C CA . PRO A 1 90 ? 15.160 11.612 -13.333 1.00 85.69 90 PRO A CA 1
ATOM 696 C C . PRO A 1 90 ? 13.831 12.348 -13.100 1.00 85.69 90 PRO A C 1
ATOM 698 O O . PRO A 1 90 ? 12.779 11.741 -12.865 1.00 85.69 90 PRO A O 1
ATOM 701 N N . ALA A 1 91 ? 13.883 13.678 -13.203 1.00 82.94 91 ALA A N 1
ATOM 702 C CA . ALA A 1 91 ? 12.686 14.507 -13.166 1.00 82.94 91 ALA A CA 1
ATOM 703 C C . ALA A 1 91 ? 11.676 14.041 -14.227 1.00 82.94 91 ALA A C 1
ATOM 705 O O . ALA A 1 91 ? 12.039 13.811 -15.388 1.00 82.94 91 ALA A O 1
ATOM 706 N N . PHE A 1 92 ? 10.412 13.912 -13.818 1.00 82.06 92 PHE A N 1
ATOM 707 C CA . PHE A 1 92 ? 9.343 13.526 -14.731 1.00 82.06 92 PHE A CA 1
ATOM 708 C C . PHE A 1 92 ? 9.160 14.597 -15.798 1.00 82.06 92 PHE A C 1
ATOM 710 O O . PHE A 1 92 ? 9.121 15.788 -15.485 1.00 82.06 92 PHE A O 1
ATOM 717 N N . ASN A 1 93 ? 9.061 14.175 -17.054 1.00 84.62 93 ASN A N 1
ATOM 718 C CA . ASN A 1 93 ? 8.940 15.065 -18.201 1.00 84.62 93 ASN A CA 1
ATOM 719 C C . ASN A 1 93 ? 7.867 14.562 -19.178 1.00 84.62 93 ASN A C 1
ATOM 721 O O . ASN A 1 93 ? 7.348 13.456 -19.027 1.00 84.62 93 ASN A O 1
ATOM 725 N N . ASN A 1 94 ? 7.555 15.377 -20.194 1.00 85.44 94 ASN A N 1
ATOM 726 C CA . ASN A 1 94 ? 6.465 15.099 -21.135 1.00 85.44 94 ASN A CA 1
ATOM 727 C C . ASN A 1 94 ? 6.674 13.777 -21.877 1.00 85.44 94 ASN A C 1
ATOM 729 O O . ASN A 1 94 ? 5.723 13.027 -22.051 1.00 85.44 94 ASN A O 1
ATOM 733 N N . THR A 1 95 ? 7.913 13.465 -22.265 1.00 89.56 95 THR A N 1
ATOM 734 C CA . THR A 1 95 ? 8.234 12.208 -22.946 1.00 89.56 95 THR A CA 1
ATOM 735 C C . THR A 1 95 ? 7.942 11.016 -22.044 1.00 89.56 95 THR A C 1
ATOM 737 O O . THR A 1 95 ? 7.233 10.107 -22.458 1.00 89.56 95 THR A O 1
ATOM 740 N N . THR A 1 96 ? 8.398 11.040 -20.790 1.00 88.44 96 THR A N 1
ATOM 741 C CA . THR A 1 96 ? 8.112 9.954 -19.841 1.00 88.44 96 THR A CA 1
ATOM 742 C C . THR A 1 96 ? 6.614 9.828 -19.554 1.00 88.44 96 THR A C 1
ATOM 744 O O . THR A 1 96 ? 6.097 8.715 -19.502 1.00 88.44 96 THR A O 1
ATOM 747 N N . PHE A 1 97 ? 5.887 10.941 -19.416 1.00 88.06 97 PHE A N 1
ATOM 748 C CA . PHE A 1 97 ? 4.431 10.909 -19.260 1.00 88.06 97 PHE A CA 1
ATOM 749 C C . PHE A 1 97 ? 3.741 10.260 -20.466 1.00 88.06 97 PHE A C 1
ATOM 751 O O . PHE A 1 97 ? 2.921 9.361 -20.287 1.00 88.06 97 PHE A O 1
ATOM 758 N N . GLU A 1 98 ? 4.087 10.669 -21.689 1.00 90.06 98 GLU A N 1
ATOM 759 C CA . GLU A 1 98 ? 3.533 10.094 -22.919 1.00 90.06 98 GLU A CA 1
ATOM 760 C C . GLU A 1 98 ? 3.841 8.597 -23.033 1.00 90.06 98 GLU A C 1
ATOM 762 O O . GLU A 1 98 ? 2.954 7.819 -23.386 1.00 90.06 98 GLU A O 1
ATOM 767 N N . GLU A 1 99 ? 5.059 8.177 -22.679 1.00 93.31 99 GLU A N 1
ATOM 768 C CA . GLU A 1 99 ? 5.470 6.770 -22.654 1.00 93.31 99 GLU A CA 1
ATOM 769 C C . GLU A 1 99 ? 4.665 5.953 -21.635 1.00 93.31 99 GLU A C 1
ATOM 771 O O . GLU A 1 99 ? 4.178 4.871 -21.968 1.00 93.31 99 GLU A O 1
ATOM 776 N N . VAL A 1 100 ? 4.465 6.471 -20.419 1.00 91.56 100 VAL A N 1
ATOM 777 C CA . VAL A 1 100 ? 3.658 5.814 -19.377 1.00 91.56 100 VAL A CA 1
ATOM 778 C C . VAL A 1 100 ? 2.189 5.729 -19.800 1.00 91.56 100 VAL A C 1
ATOM 780 O O . VAL A 1 100 ? 1.581 4.662 -19.723 1.00 91.56 100 VAL A O 1
ATOM 783 N N . VAL A 1 101 ? 1.614 6.816 -20.323 1.00 90.25 101 VAL A N 1
ATOM 784 C CA . VAL A 1 101 ? 0.231 6.832 -20.829 1.00 90.25 101 VAL A CA 1
ATOM 785 C C . VAL A 1 101 ? 0.061 5.863 -22.001 1.00 90.25 101 VAL A C 1
ATOM 787 O O . VAL A 1 101 ? -0.952 5.163 -22.082 1.00 90.25 101 VAL A O 1
ATOM 790 N N . ALA A 1 102 ? 1.033 5.793 -22.911 1.00 92.75 102 ALA A N 1
ATOM 791 C CA . ALA A 1 102 ? 1.026 4.821 -23.996 1.00 92.75 102 ALA A CA 1
ATOM 792 C C . ALA A 1 102 ? 1.085 3.389 -23.449 1.00 92.75 102 ALA A C 1
ATOM 794 O O . ALA A 1 102 ? 0.273 2.567 -23.872 1.00 92.75 102 ALA A O 1
ATOM 795 N N . ALA A 1 103 ? 1.964 3.122 -22.474 1.00 92.69 103 ALA A N 1
ATOM 796 C CA . ALA A 1 103 ? 2.110 1.823 -21.817 1.00 92.69 103 ALA A CA 1
ATOM 797 C C . ALA A 1 103 ? 0.833 1.367 -21.088 1.00 92.69 103 ALA A C 1
ATOM 799 O O . ALA A 1 103 ? 0.529 0.174 -21.022 1.00 92.69 103 ALA A O 1
ATOM 800 N N . PHE A 1 104 ? 0.063 2.313 -20.552 1.00 90.75 104 PHE A N 1
ATOM 801 C CA . PHE A 1 104 ? -1.255 2.055 -19.983 1.00 90.75 104 PHE A CA 1
ATOM 802 C C . PHE A 1 104 ? -2.279 1.698 -21.064 1.00 90.75 104 PHE A C 1
ATOM 804 O O . PHE A 1 104 ? -2.994 0.705 -20.939 1.00 90.75 104 PHE A O 1
ATOM 811 N N . LYS A 1 105 ? -2.340 2.476 -22.149 1.00 89.62 105 LYS A N 1
ATOM 812 C CA . LYS A 1 105 ? -3.343 2.297 -23.212 1.00 89.62 105 LYS A CA 1
ATOM 813 C C . LYS A 1 105 ? -3.130 1.042 -24.055 1.00 89.62 105 LYS A C 1
ATOM 815 O O . LYS A 1 105 ? -4.104 0.466 -24.528 1.00 89.62 105 LYS A O 1
ATOM 820 N N . ASN A 1 106 ? -1.884 0.640 -24.284 1.00 93.38 106 ASN A N 1
ATOM 821 C CA . ASN A 1 106 ? -1.547 -0.488 -25.157 1.00 93.38 106 ASN A CA 1
ATOM 822 C C . ASN A 1 106 ? -1.378 -1.826 -24.409 1.00 93.38 106 ASN A C 1
ATOM 824 O O . ASN A 1 106 ? -1.084 -2.834 -25.047 1.00 93.38 106 ASN A O 1
ATOM 828 N N . GLY A 1 107 ? -1.550 -1.844 -23.082 1.00 89.62 107 GLY A N 1
ATOM 829 C CA . GLY A 1 107 ? -1.414 -3.046 -22.258 1.00 89.62 107 GLY A CA 1
ATOM 830 C C . GLY A 1 107 ? 0.019 -3.406 -21.846 1.00 89.62 107 GLY A C 1
ATOM 831 O O . GLY A 1 107 ? 0.201 -4.426 -21.184 1.00 89.62 107 GLY A O 1
ATOM 832 N N . THR A 1 108 ? 1.032 -2.588 -22.159 1.00 94.38 108 THR A N 1
ATOM 833 C CA . THR A 1 108 ? 2.421 -2.822 -21.718 1.00 94.38 108 THR A CA 1
ATOM 834 C C . THR A 1 108 ? 2.529 -2.909 -20.194 1.00 94.38 108 THR A C 1
ATOM 836 O O . THR A 1 108 ? 3.263 -3.757 -19.697 1.00 94.38 108 THR A O 1
ATOM 839 N N . PHE A 1 109 ? 1.786 -2.092 -19.437 1.00 87.62 109 PHE A N 1
ATOM 840 C CA . PHE A 1 109 ? 1.803 -2.177 -17.969 1.00 87.62 109 PHE A CA 1
ATOM 841 C C . PHE A 1 109 ? 1.260 -3.514 -17.444 1.00 87.62 109 PHE A C 1
ATOM 843 O O . PHE A 1 109 ? 1.837 -4.083 -16.524 1.00 87.62 109 PHE A O 1
ATOM 850 N N . ALA A 1 110 ? 0.198 -4.053 -18.052 1.00 84.31 110 ALA A N 1
ATOM 851 C CA . ALA A 1 110 ? -0.355 -5.348 -17.653 1.00 84.31 110 ALA A CA 1
ATOM 852 C C . ALA A 1 110 ? 0.636 -6.494 -17.928 1.00 84.31 110 ALA A C 1
ATOM 854 O O . ALA A 1 110 ? 0.840 -7.353 -17.075 1.00 84.31 110 ALA A O 1
ATOM 855 N N . ALA A 1 111 ? 1.307 -6.466 -19.086 1.00 88.25 111 ALA A N 1
ATOM 856 C CA . ALA A 1 111 ? 2.360 -7.429 -19.408 1.00 88.25 111 ALA A CA 1
ATOM 857 C C . ALA A 1 111 ? 3.569 -7.311 -18.458 1.00 88.25 111 ALA A C 1
ATOM 859 O O . ALA A 1 111 ? 4.142 -8.318 -18.049 1.00 88.25 111 ALA A O 1
ATOM 860 N N . PHE A 1 112 ? 3.938 -6.083 -18.082 1.00 86.62 112 PHE A N 1
ATOM 861 C CA . PHE A 1 112 ? 4.996 -5.818 -17.108 1.00 86.62 112 PHE A CA 1
ATOM 862 C C . PHE A 1 112 ? 4.645 -6.370 -15.717 1.00 86.62 112 PHE A C 1
ATOM 864 O O . PHE A 1 112 ? 5.471 -7.039 -15.102 1.00 86.62 112 PHE A O 1
ATOM 871 N N . GLU A 1 113 ? 3.418 -6.151 -15.236 1.00 83.50 113 GLU A N 1
ATOM 872 C CA . GLU A 1 113 ? 2.927 -6.708 -13.968 1.00 83.50 113 GLU A CA 1
ATOM 873 C C . GLU A 1 113 ? 2.977 -8.245 -13.958 1.00 83.50 113 GLU A C 1
ATOM 875 O O . GLU A 1 113 ? 3.492 -8.841 -13.011 1.00 83.50 113 GLU A O 1
ATOM 880 N N . GLU A 1 114 ? 2.514 -8.897 -15.028 1.00 81.06 114 GLU A N 1
ATOM 881 C CA . GLU A 1 114 ? 2.574 -10.358 -15.163 1.00 81.06 114 GLU A CA 1
ATOM 882 C C . GLU A 1 114 ? 4.022 -10.876 -15.127 1.00 81.06 114 GLU A C 1
ATOM 884 O O . GLU A 1 114 ? 4.341 -11.834 -14.412 1.00 81.06 114 GLU A O 1
ATOM 889 N N . GLN A 1 115 ? 4.929 -10.206 -15.843 1.00 82.25 115 GLN A N 1
ATOM 890 C CA . GLN A 1 115 ? 6.348 -10.546 -15.842 1.00 82.25 115 GLN A CA 1
ATOM 891 C C . GLN A 1 115 ? 6.955 -10.439 -14.437 1.00 82.25 115 GLN A C 1
ATOM 893 O O . GLN A 1 115 ? 7.682 -11.340 -14.017 1.00 82.25 115 GLN A O 1
ATOM 898 N N . MET A 1 116 ? 6.646 -9.377 -13.689 1.00 81.38 116 MET A N 1
ATOM 899 C CA . MET A 1 116 ? 7.181 -9.143 -12.341 1.00 81.38 116 MET A CA 1
ATOM 900 C C . MET A 1 116 ? 6.806 -10.249 -11.347 1.00 81.38 116 MET A C 1
ATOM 902 O O . MET A 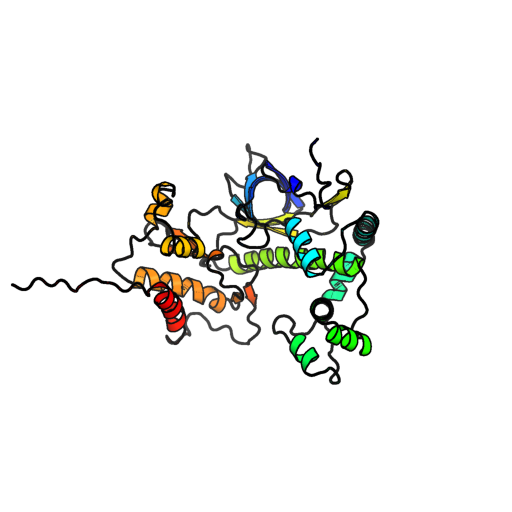1 116 ? 7.608 -10.593 -10.474 1.00 81.38 116 MET A O 1
ATOM 906 N N . CYS A 1 117 ? 5.645 -10.872 -11.538 1.00 76.69 117 CYS A N 1
ATOM 907 C CA . CYS A 1 117 ? 5.162 -11.996 -10.738 1.00 76.69 117 CYS A CA 1
ATOM 908 C C . CYS A 1 117 ? 5.732 -13.363 -11.164 1.00 76.69 117 CYS A C 1
ATOM 910 O O . CYS A 1 117 ? 5.441 -14.376 -10.527 1.00 76.69 117 CYS A O 1
ATOM 912 N N . THR A 1 118 ? 6.538 -13.431 -12.229 1.00 76.19 118 THR A N 1
ATOM 913 C CA . THR A 1 118 ? 7.050 -14.701 -12.761 1.00 76.19 118 THR A CA 1
ATOM 914 C C . THR A 1 118 ? 8.136 -15.291 -11.849 1.00 76.19 118 THR A C 1
ATOM 916 O O . THR A 1 118 ? 9.136 -14.616 -11.583 1.00 76.19 118 THR A O 1
ATOM 919 N N . PRO A 1 119 ? 8.007 -16.554 -11.392 1.00 80.38 119 PRO A N 1
ATOM 920 C CA . PRO A 1 119 ? 9.054 -17.233 -10.634 1.00 80.38 119 PRO A CA 1
ATOM 921 C C . PRO A 1 119 ? 10.343 -17.410 -11.440 1.00 80.38 119 PRO A C 1
ATOM 923 O O . PRO A 1 119 ? 10.323 -17.752 -12.622 1.00 80.38 119 PRO A O 1
ATOM 926 N N . VAL A 1 120 ? 11.483 -17.259 -10.772 1.00 79.69 120 VAL A N 1
ATOM 927 C CA . VAL A 1 120 ? 12.818 -17.367 -11.356 1.00 79.69 120 VAL A CA 1
ATOM 928 C C . VAL A 1 120 ? 13.588 -18.499 -10.692 1.00 79.69 120 VAL A C 1
ATOM 930 O O . VAL A 1 120 ? 13.758 -18.557 -9.474 1.00 79.69 120 VAL A O 1
ATOM 933 N N . THR A 1 121 ? 14.157 -19.375 -11.518 1.00 84.75 121 THR A N 1
ATOM 934 C CA . THR A 1 121 ? 15.134 -20.360 -11.047 1.00 84.75 121 THR A CA 1
ATOM 935 C C . THR A 1 121 ? 16.521 -19.731 -10.995 1.00 84.75 121 THR A C 1
ATOM 937 O O . THR A 1 121 ? 17.107 -19.402 -12.024 1.00 84.75 121 THR A O 1
ATOM 940 N N . LEU A 1 122 ? 17.067 -19.584 -9.788 1.00 83.25 122 LEU A N 1
ATOM 941 C CA . LEU A 1 122 ? 18.392 -19.003 -9.593 1.00 83.25 122 LEU A CA 1
ATOM 942 C C . LEU A 1 122 ? 19.518 -19.989 -9.969 1.00 83.25 122 LEU A C 1
ATOM 944 O O . LEU A 1 122 ? 19.574 -21.086 -9.402 1.00 83.25 122 LEU A O 1
ATOM 948 N N . PRO A 1 123 ? 20.473 -19.601 -10.839 1.00 87.31 123 PRO A N 1
ATOM 949 C CA . PRO A 1 123 ? 21.654 -20.399 -11.142 1.00 87.31 123 PRO A CA 1
ATOM 950 C C . PRO A 1 123 ? 22.506 -20.660 -9.896 1.00 87.31 123 PRO A C 1
ATOM 952 O O . PRO A 1 123 ? 22.725 -19.781 -9.058 1.00 87.31 123 PRO A O 1
ATOM 955 N N . SER A 1 124 ? 23.069 -21.865 -9.797 1.00 86.25 124 SER A N 1
ATOM 956 C CA . SER A 1 124 ? 23.984 -22.239 -8.708 1.00 86.25 124 SER A CA 1
ATOM 957 C C . SER A 1 124 ? 25.310 -21.468 -8.739 1.00 86.25 124 SER A C 1
ATOM 959 O O . SER A 1 124 ? 25.984 -21.370 -7.710 1.00 86.25 124 SER A O 1
ATOM 961 N N . THR A 1 125 ? 25.654 -20.909 -9.902 1.00 91.25 125 THR A N 1
ATOM 962 C CA . THR A 1 125 ? 26.857 -20.113 -10.169 1.00 91.25 125 THR A CA 1
ATOM 963 C C . THR A 1 125 ? 26.799 -18.705 -9.596 1.00 91.25 125 THR A C 1
ATOM 965 O O . THR A 1 125 ? 27.853 -18.092 -9.460 1.00 91.25 125 THR A O 1
ATOM 968 N N . LEU A 1 126 ? 25.612 -18.208 -9.222 1.00 88.94 126 LEU A N 1
ATOM 969 C CA . LEU A 1 126 ? 25.491 -16.907 -8.573 1.00 88.94 126 LEU A CA 1
ATOM 970 C C . LEU A 1 126 ? 26.332 -16.864 -7.293 1.00 88.94 126 LEU A C 1
ATOM 972 O O . LEU A 1 126 ? 26.384 -17.815 -6.495 1.00 88.94 126 LEU A O 1
ATOM 976 N N . SER A 1 127 ? 26.954 -15.720 -7.057 1.00 89.62 127 SER A N 1
ATOM 977 C CA . SER A 1 127 ? 27.742 -15.447 -5.874 1.00 89.62 127 SER A CA 1
ATOM 978 C C . SER A 1 127 ? 26.907 -15.670 -4.614 1.00 89.62 127 SER A C 1
ATOM 980 O O . SER A 1 127 ? 25.680 -15.517 -4.584 1.00 89.62 127 SER A O 1
ATOM 982 N N . ARG A 1 128 ? 27.576 -16.054 -3.522 1.00 87.56 128 ARG A N 1
ATOM 983 C CA . ARG A 1 128 ? 26.912 -16.226 -2.222 1.00 87.56 128 ARG A CA 1
ATOM 984 C C . ARG A 1 128 ? 26.215 -14.934 -1.782 1.00 87.56 128 ARG A C 1
ATOM 986 O O . ARG A 1 128 ? 25.138 -14.998 -1.202 1.00 87.56 128 ARG A O 1
ATOM 993 N N . ARG A 1 129 ? 26.812 -13.776 -2.083 1.00 86.94 129 ARG A N 1
ATOM 994 C CA . ARG A 1 129 ? 26.241 -12.456 -1.794 1.00 86.94 129 ARG A CA 1
ATOM 995 C C . ARG A 1 129 ? 24.911 -12.257 -2.522 1.00 86.94 129 ARG A C 1
ATOM 997 O O . ARG A 1 129 ? 23.923 -11.954 -1.862 1.00 86.94 129 ARG A O 1
ATOM 1004 N N . THR A 1 130 ? 24.882 -12.476 -3.834 1.00 87.38 130 THR A N 1
ATOM 1005 C CA . THR A 1 130 ? 23.675 -12.305 -4.655 1.00 87.38 130 THR A CA 1
ATOM 1006 C C . THR A 1 130 ? 22.587 -13.290 -4.256 1.00 87.38 130 THR A C 1
ATOM 1008 O O . THR A 1 130 ? 21.458 -12.884 -3.998 1.00 87.38 130 THR A O 1
ATOM 1011 N N . ARG A 1 131 ? 22.929 -14.569 -4.056 1.00 85.50 131 ARG A N 1
ATOM 1012 C CA . ARG A 1 131 ? 21.962 -15.561 -3.557 1.00 85.50 131 ARG A CA 1
ATOM 1013 C C . ARG A 1 131 ? 21.386 -15.194 -2.194 1.00 85.50 131 ARG A C 1
ATOM 1015 O O . ARG A 1 131 ? 20.189 -15.348 -2.005 1.00 85.50 131 ARG A O 1
ATOM 1022 N N . ASN A 1 132 ? 22.200 -14.704 -1.261 1.00 82.19 132 ASN A N 1
ATOM 1023 C CA . ASN A 1 132 ? 21.709 -14.293 0.055 1.00 82.19 132 ASN A CA 1
ATOM 1024 C C . ASN A 1 132 ? 20.793 -13.062 -0.018 1.00 82.19 132 ASN A C 1
ATOM 1026 O O . ASN A 1 132 ? 19.831 -12.989 0.734 1.00 82.19 132 ASN A O 1
ATOM 1030 N N . ARG A 1 133 ? 21.075 -12.111 -0.918 1.00 78.88 133 ARG A N 1
ATOM 1031 C CA . ARG A 1 133 ? 20.217 -10.938 -1.161 1.00 78.88 133 ARG A CA 1
ATOM 1032 C C . ARG A 1 133 ? 18.872 -11.312 -1.787 1.00 78.88 133 ARG A C 1
ATOM 1034 O O . ARG A 1 133 ? 17.873 -10.679 -1.466 1.00 78.88 133 ARG A O 1
ATOM 1041 N N . LEU A 1 134 ? 18.858 -12.317 -2.664 1.00 75.62 134 LEU A N 1
ATOM 1042 C CA . LEU A 1 134 ? 17.652 -12.765 -3.366 1.00 75.62 134 LEU A CA 1
ATOM 1043 C C . LEU A 1 134 ? 16.810 -13.762 -2.566 1.00 75.62 134 LEU A C 1
ATOM 1045 O O . LEU A 1 134 ? 15.596 -13.758 -2.698 1.00 75.62 134 LEU A O 1
ATOM 1049 N N . ARG A 1 135 ? 17.425 -14.586 -1.709 1.00 68.81 135 ARG A N 1
ATOM 1050 C CA . ARG A 1 135 ? 16.733 -15.524 -0.802 1.00 68.81 135 ARG A CA 1
ATOM 1051 C C . ARG A 1 135 ? 16.160 -14.820 0.435 1.00 68.81 135 ARG A C 1
ATOM 1053 O O . ARG A 1 135 ? 16.333 -15.296 1.556 1.00 68.81 135 ARG A O 1
ATOM 1060 N N . HIS A 1 136 ? 15.540 -13.660 0.242 1.00 62.97 136 HIS A N 1
ATOM 1061 C CA . HIS A 1 136 ? 14.791 -13.004 1.307 1.00 62.97 136 HIS A CA 1
ATOM 1062 C C . HIS A 1 136 ? 13.497 -13.797 1.557 1.00 62.97 136 HIS A C 1
ATOM 1064 O O . HIS A 1 136 ? 12.880 -14.201 0.574 1.00 62.97 136 HIS A O 1
ATOM 1070 N N . PRO A 1 137 ? 13.058 -14.009 2.813 1.00 56.69 137 PRO A N 1
ATOM 1071 C CA . PRO A 1 137 ? 11.818 -14.738 3.102 1.00 56.69 137 PRO A CA 1
ATOM 1072 C C . PRO A 1 137 ? 10.579 -14.173 2.392 1.00 56.69 137 PRO A C 1
ATOM 1074 O O . PRO A 1 137 ? 9.684 -14.927 2.045 1.00 56.69 137 PRO A O 1
ATOM 1077 N N . GLU A 1 138 ? 10.548 -12.863 2.133 1.00 54.00 138 GLU A N 1
ATOM 1078 C CA . GLU A 1 138 ? 9.467 -12.191 1.383 1.00 54.00 138 GLU A CA 1
ATOM 1079 C C . GLU A 1 138 ? 9.412 -12.579 -0.102 1.00 54.00 138 GLU A C 1
ATOM 1081 O O . GLU A 1 138 ? 8.390 -12.397 -0.752 1.00 54.00 138 GLU A O 1
ATOM 1086 N N . PHE A 1 139 ? 10.506 -13.107 -0.649 1.00 54.91 139 PHE A N 1
ATOM 1087 C CA . PHE A 1 139 ? 10.646 -13.458 -2.059 1.00 54.91 139 PHE A CA 1
ATOM 1088 C C . PHE A 1 139 ? 10.975 -14.947 -2.216 1.00 54.91 139 PHE A C 1
ATOM 1090 O O . PHE A 1 139 ? 11.832 -15.295 -3.021 1.00 54.91 139 PHE A O 1
ATOM 1097 N N . ASP A 1 140 ? 10.369 -15.834 -1.421 1.00 60.09 140 ASP A N 1
ATOM 1098 C CA . ASP A 1 140 ? 10.474 -17.288 -1.616 1.00 60.09 140 ASP A CA 1
ATOM 1099 C C . ASP A 1 140 ? 9.110 -17.869 -2.054 1.00 60.09 140 ASP A C 1
ATOM 1101 O O . ASP A 1 140 ? 8.166 -17.846 -1.262 1.00 60.09 140 ASP A O 1
ATOM 1105 N N . PRO A 1 141 ? 8.957 -18.382 -3.296 1.00 67.50 141 PRO A N 1
ATOM 1106 C CA . PRO A 1 141 ? 9.979 -18.500 -4.338 1.00 67.50 141 PRO A CA 1
ATOM 1107 C C . PRO A 1 141 ? 10.422 -17.141 -4.894 1.00 67.50 141 PRO A C 1
ATOM 1109 O O . PRO A 1 141 ? 9.650 -16.185 -4.934 1.00 67.50 141 PRO A O 1
ATOM 1112 N N . VAL A 1 142 ? 11.666 -17.077 -5.380 1.00 71.19 142 VAL A N 1
ATOM 1113 C CA . VAL A 1 142 ? 12.219 -15.853 -5.983 1.00 71.19 142 VAL A CA 1
ATOM 1114 C C . VAL A 1 142 ? 11.464 -15.543 -7.263 1.00 71.19 142 VAL A C 1
ATOM 1116 O O . VAL A 1 142 ? 11.425 -16.373 -8.167 1.00 71.19 142 VAL A O 1
ATOM 1119 N N . ILE A 1 143 ? 10.884 -14.349 -7.344 1.00 80.12 143 ILE A N 1
ATOM 1120 C CA . ILE A 1 143 ? 10.182 -13.831 -8.525 1.00 80.12 143 ILE A CA 1
ATOM 1121 C C . ILE A 1 143 ? 11.009 -12.755 -9.234 1.00 80.12 143 ILE A C 1
ATOM 1123 O O . ILE A 1 143 ? 11.958 -12.211 -8.664 1.00 80.12 143 ILE A O 1
ATOM 1127 N N . TYR A 1 144 ? 10.657 -12.437 -10.480 1.00 80.50 144 TYR A N 1
ATOM 1128 C CA . TYR A 1 144 ? 11.384 -11.463 -11.298 1.00 80.50 144 TYR A CA 1
ATOM 1129 C C . TYR A 1 144 ? 11.446 -10.074 -10.646 1.00 80.50 144 TYR A C 1
ATOM 1131 O O . TYR A 1 144 ? 12.499 -9.439 -10.666 1.00 80.50 144 TYR A O 1
ATOM 1139 N N . TYR A 1 145 ? 10.379 -9.653 -9.962 1.00 80.31 145 TYR A N 1
ATOM 1140 C CA . TYR A 1 145 ? 10.361 -8.422 -9.167 1.00 80.31 145 TYR A CA 1
ATOM 1141 C C . TYR A 1 145 ? 11.517 -8.337 -8.156 1.00 80.31 145 TYR A C 1
ATOM 1143 O O . TYR A 1 145 ? 12.169 -7.301 -8.032 1.00 80.31 145 TYR A O 1
ATOM 1151 N N . ALA A 1 146 ? 11.861 -9.448 -7.496 1.00 77.44 146 ALA A N 1
ATOM 1152 C CA . ALA A 1 146 ? 12.974 -9.479 -6.551 1.00 77.44 146 ALA A CA 1
ATOM 1153 C C . ALA A 1 146 ? 14.328 -9.237 -7.239 1.00 77.44 146 ALA A C 1
ATOM 1155 O O . ALA A 1 146 ? 15.218 -8.633 -6.642 1.00 77.44 146 ALA A O 1
ATOM 1156 N N . LEU A 1 147 ? 14.495 -9.680 -8.491 1.00 81.00 147 LEU A N 1
ATOM 1157 C CA . LEU A 1 147 ? 15.687 -9.377 -9.287 1.00 81.00 147 LEU A CA 1
ATOM 1158 C C . LEU A 1 147 ? 15.736 -7.895 -9.662 1.00 81.00 147 LEU A C 1
ATOM 1160 O O . LEU A 1 147 ? 16.786 -7.267 -9.535 1.00 81.00 147 LEU A O 1
ATOM 1164 N N . PHE A 1 148 ? 14.592 -7.371 -10.105 1.00 79.69 148 PHE A N 1
ATOM 1165 C CA . PHE A 1 148 ? 14.416 -5.999 -10.561 1.00 79.69 148 PHE A CA 1
ATOM 1166 C C . PHE A 1 148 ? 14.754 -5.006 -9.442 1.00 79.69 148 PHE A C 1
ATOM 1168 O O . PHE A 1 148 ? 15.682 -4.208 -9.573 1.00 79.69 148 PHE A O 1
ATOM 1175 N N . VAL A 1 149 ? 14.092 -5.132 -8.286 1.00 74.44 149 VAL A N 1
ATOM 1176 C CA . VAL A 1 149 ? 14.270 -4.219 -7.148 1.00 74.44 149 VAL A CA 1
ATOM 1177 C C . VAL A 1 149 ? 15.649 -4.356 -6.511 1.00 74.44 149 VAL A C 1
ATOM 1179 O O . VAL A 1 149 ? 16.330 -3.359 -6.272 1.00 74.44 149 VAL A O 1
ATOM 1182 N N . ARG A 1 150 ? 16.126 -5.586 -6.261 1.00 71.12 150 ARG A N 1
ATOM 1183 C CA . ARG A 1 150 ? 17.435 -5.787 -5.609 1.00 71.12 150 ARG A CA 1
ATOM 1184 C C . ARG A 1 150 ? 18.611 -5.394 -6.500 1.00 71.12 150 ARG A C 1
ATOM 1186 O O . ARG A 1 150 ? 19.689 -5.137 -5.960 1.00 71.12 150 ARG A O 1
ATOM 1193 N N . GLY A 1 151 ? 18.415 -5.330 -7.817 1.00 65.19 151 GLY A N 1
ATOM 1194 C CA . GLY A 1 151 ? 19.396 -4.778 -8.742 1.00 65.19 151 GLY A CA 1
ATOM 1195 C C . GLY A 1 151 ? 19.628 -3.273 -8.541 1.00 65.19 151 GLY A C 1
ATOM 1196 O O . GLY A 1 151 ? 20.762 -2.794 -8.623 1.00 65.19 151 GLY A O 1
ATOM 1197 N N . PHE A 1 152 ? 18.603 -2.492 -8.196 1.00 67.06 152 PHE A N 1
ATOM 1198 C CA . PHE A 1 152 ? 18.774 -1.035 -8.083 1.00 67.06 152 PHE A CA 1
ATOM 1199 C C . PHE A 1 152 ? 19.740 -0.596 -6.981 1.00 67.06 152 PHE A C 1
ATOM 1201 O O . PHE A 1 152 ? 20.412 0.431 -7.119 1.00 67.06 152 PHE A O 1
ATOM 1208 N N . ASP A 1 153 ? 19.862 -1.392 -5.923 1.00 69.88 153 ASP A N 1
ATOM 1209 C CA . ASP A 1 153 ? 20.684 -1.054 -4.763 1.00 69.88 153 ASP A CA 1
ATOM 1210 C C . ASP A 1 153 ? 22.177 -1.350 -4.949 1.00 69.88 153 ASP A C 1
ATOM 1212 O O . ASP A 1 153 ? 23.013 -0.776 -4.246 1.00 69.88 153 ASP A O 1
ATOM 1216 N N . ASP A 1 154 ? 22.534 -2.283 -5.836 1.00 80.88 154 ASP A N 1
ATOM 1217 C CA . ASP A 1 154 ? 23.899 -2.801 -5.932 1.00 80.88 154 ASP A CA 1
ATOM 1218 C C . ASP A 1 154 ? 24.280 -3.145 -7.372 1.00 80.88 154 ASP A C 1
ATOM 1220 O O . ASP A 1 154 ? 23.952 -4.211 -7.894 1.00 80.88 154 ASP A O 1
ATOM 1224 N N . ILE A 1 155 ? 25.068 -2.256 -7.982 1.00 84.38 155 ILE A N 1
ATOM 1225 C CA . ILE A 1 155 ? 25.537 -2.404 -9.364 1.00 84.38 155 ILE A CA 1
ATOM 1226 C C . ILE A 1 155 ? 26.257 -3.735 -9.608 1.00 84.38 155 ILE A C 1
ATOM 1228 O O . ILE A 1 155 ? 26.114 -4.317 -10.674 1.00 84.38 155 ILE A O 1
ATOM 1232 N N . LYS A 1 156 ? 26.963 -4.279 -8.604 1.00 86.44 156 LYS A N 1
ATOM 1233 C CA . LYS A 1 156 ? 27.676 -5.556 -8.752 1.00 86.44 156 LYS A CA 1
ATOM 1234 C C . LYS A 1 156 ? 26.719 -6.740 -8.813 1.00 86.44 156 LYS A C 1
ATOM 1236 O O . LYS A 1 156 ? 27.027 -7.727 -9.472 1.00 86.44 156 LYS A O 1
ATOM 1241 N N . ILE A 1 157 ? 25.592 -6.654 -8.106 1.00 88.06 157 ILE A N 1
ATOM 1242 C CA . ILE A 1 157 ? 24.535 -7.663 -8.182 1.00 88.06 157 ILE A CA 1
ATOM 1243 C C . ILE A 1 157 ? 23.857 -7.555 -9.546 1.00 88.06 157 ILE A C 1
ATOM 1245 O O . ILE A 1 157 ? 23.712 -8.567 -10.217 1.00 88.06 157 ILE A O 1
ATOM 1249 N N . THR A 1 158 ? 23.526 -6.347 -9.999 1.00 86.75 158 THR A N 1
ATOM 1250 C CA . THR A 1 158 ? 22.918 -6.115 -11.321 1.00 86.75 158 THR A CA 1
ATOM 1251 C C . THR A 1 158 ? 23.776 -6.646 -12.456 1.00 86.75 158 THR A C 1
ATOM 1253 O O . THR A 1 158 ? 23.278 -7.414 -13.274 1.00 86.75 158 THR A O 1
ATOM 1256 N N . ASP A 1 159 ? 25.068 -6.315 -12.474 1.00 89.19 159 ASP A N 1
ATOM 1257 C CA . ASP A 1 159 ? 26.000 -6.796 -13.497 1.00 89.19 159 ASP A CA 1
ATOM 1258 C C . ASP A 1 159 ? 26.075 -8.329 -13.508 1.00 89.19 159 ASP A C 1
ATOM 1260 O O . ASP A 1 159 ? 26.100 -8.952 -14.569 1.00 89.19 159 ASP A O 1
ATOM 1264 N N . GLU A 1 160 ? 26.063 -8.958 -12.328 1.00 91.31 160 GLU A N 1
ATOM 1265 C CA . GLU A 1 160 ? 26.034 -10.414 -12.201 1.00 91.31 160 GLU A CA 1
ATOM 1266 C C . GLU A 1 160 ? 24.715 -11.010 -12.726 1.00 91.31 160 GLU A C 1
ATOM 1268 O O . GLU A 1 160 ? 24.739 -11.989 -13.474 1.00 91.31 160 GLU A O 1
ATOM 1273 N N . LEU A 1 161 ? 23.564 -10.418 -12.390 1.00 90.62 161 LEU A N 1
ATOM 1274 C CA . LEU A 1 161 ? 22.255 -10.869 -12.872 1.00 90.62 161 LEU A CA 1
ATOM 1275 C C . LEU A 1 161 ? 22.127 -10.736 -14.396 1.00 90.62 161 LEU A C 1
ATOM 1277 O O . LEU A 1 161 ? 21.624 -11.660 -15.041 1.00 90.62 161 LEU A O 1
ATOM 1281 N N . ILE A 1 162 ? 22.628 -9.639 -14.972 1.00 90.75 162 ILE A N 1
ATOM 1282 C CA . ILE A 1 162 ? 22.691 -9.425 -16.425 1.00 90.75 162 ILE A CA 1
ATOM 1283 C C . ILE A 1 162 ? 23.641 -10.437 -17.070 1.00 90.75 162 ILE A C 1
ATOM 1285 O O . ILE A 1 162 ? 23.288 -11.069 -18.064 1.00 90.75 162 ILE A O 1
ATOM 1289 N N . GLY A 1 163 ? 24.824 -10.652 -16.487 1.00 90.50 163 GLY A N 1
ATOM 1290 C CA . GLY A 1 163 ? 25.806 -11.621 -16.981 1.00 90.50 163 GLY A CA 1
ATOM 1291 C C . GLY A 1 163 ? 25.285 -13.061 -17.008 1.00 90.50 163 GLY A C 1
ATOM 1292 O O . GLY A 1 163 ? 25.710 -13.859 -17.843 1.00 90.50 163 GLY A O 1
ATOM 1293 N N . HIS A 1 164 ? 24.328 -13.385 -16.137 1.00 90.25 164 HIS A N 1
ATOM 1294 C CA . HIS A 1 164 ? 23.626 -14.667 -16.117 1.00 90.25 164 HIS A CA 1
ATOM 1295 C C . HIS A 1 164 ? 22.325 -14.694 -16.937 1.00 90.25 164 HIS A C 1
ATOM 1297 O O . HIS A 1 164 ? 21.646 -15.720 -16.941 1.00 90.25 164 HIS A O 1
ATOM 1303 N N . GLY A 1 165 ? 21.972 -13.606 -17.631 1.00 88.44 165 GLY A N 1
ATOM 1304 C CA . GLY A 1 165 ? 20.750 -13.509 -18.433 1.00 88.44 165 GLY A CA 1
ATOM 1305 C C . GLY A 1 165 ? 19.460 -13.574 -17.610 1.00 88.44 165 GLY A C 1
ATOM 1306 O O . GLY A 1 165 ? 18.413 -13.920 -18.147 1.00 88.44 165 GLY A O 1
ATOM 1307 N N . LEU A 1 166 ? 19.534 -13.286 -16.306 1.00 87.38 166 LEU A N 1
ATOM 1308 C CA . LEU A 1 166 ? 18.380 -13.300 -15.401 1.00 87.38 166 LEU A CA 1
ATOM 1309 C C . LEU A 1 166 ? 17.599 -11.990 -15.450 1.00 87.38 166 LEU A C 1
ATOM 1311 O O . LEU A 1 166 ? 16.422 -11.961 -15.113 1.00 87.38 166 LEU A O 1
ATOM 1315 N N . THR A 1 167 ? 18.269 -10.911 -15.842 1.00 87.06 167 THR A N 1
ATOM 1316 C CA . THR A 1 167 ? 17.681 -9.587 -16.011 1.00 87.06 167 THR A CA 1
ATOM 1317 C C . THR A 1 167 ? 18.420 -8.821 -17.111 1.00 87.06 167 THR A C 1
ATOM 1319 O O . THR A 1 167 ? 19.413 -9.302 -17.661 1.00 87.06 167 THR A O 1
ATOM 1322 N N . HIS A 1 168 ? 17.950 -7.622 -17.429 1.00 86.25 168 HIS A N 1
ATOM 1323 C CA . HIS A 1 168 ? 18.569 -6.686 -18.363 1.00 86.25 168 HIS A CA 1
ATOM 1324 C C . HIS A 1 168 ? 18.748 -5.318 -17.704 1.00 86.25 168 HIS A C 1
ATOM 1326 O O . HIS A 1 168 ? 18.277 -5.070 -16.596 1.00 86.25 168 HIS A O 1
ATOM 1332 N N . GLN A 1 169 ? 19.439 -4.408 -18.390 1.00 84.94 169 GLN A N 1
ATOM 1333 C CA . GLN A 1 169 ? 19.533 -3.029 -17.928 1.00 84.94 169 GLN A CA 1
ATOM 1334 C C . GLN A 1 169 ? 18.157 -2.359 -18.029 1.00 84.94 169 GLN A C 1
ATOM 1336 O O . GLN A 1 169 ? 17.688 -2.069 -19.128 1.00 84.94 169 GLN A O 1
ATOM 1341 N N . HIS A 1 170 ? 17.538 -2.088 -16.883 1.00 85.44 170 HIS A N 1
ATOM 1342 C CA . HIS A 1 170 ? 16.198 -1.506 -16.825 1.00 85.44 170 HIS A CA 1
ATOM 1343 C C . HIS A 1 170 ? 16.165 -0.064 -17.337 1.00 85.44 170 HIS A C 1
ATOM 1345 O O . HIS A 1 170 ? 16.906 0.799 -16.839 1.00 85.44 170 HIS A O 1
ATOM 1351 N N . SER A 1 171 ? 15.275 0.177 -18.298 1.00 89.50 171 SER A N 1
ATOM 1352 C CA . SER A 1 171 ? 14.972 1.480 -18.894 1.00 89.50 171 SER A CA 1
ATOM 1353 C C . SER A 1 171 ? 14.285 2.429 -17.904 1.00 89.50 171 SER A C 1
ATOM 1355 O O . SER A 1 171 ? 13.778 2.007 -16.865 1.00 89.50 171 SER A O 1
ATOM 1357 N N . THR A 1 172 ? 14.245 3.728 -18.225 1.00 89.56 172 THR A N 1
ATOM 1358 C CA . THR A 1 172 ? 13.494 4.717 -17.429 1.00 89.56 172 THR A CA 1
ATOM 1359 C C . THR A 1 172 ? 12.015 4.348 -17.343 1.00 89.56 172 THR A C 1
ATOM 1361 O O . THR A 1 172 ? 11.458 4.369 -16.252 1.00 89.56 172 THR A O 1
ATOM 1364 N N . LEU A 1 173 ? 11.404 3.939 -18.462 1.00 91.75 173 LEU A N 1
ATOM 1365 C CA . LEU A 1 173 ? 10.001 3.534 -18.499 1.00 91.75 173 LEU A CA 1
ATOM 1366 C C . LEU A 1 173 ? 9.724 2.364 -17.550 1.00 91.75 173 LEU A C 1
ATOM 1368 O O . LEU A 1 173 ? 8.822 2.461 -16.734 1.00 91.75 173 LEU A O 1
ATOM 1372 N N . GLU A 1 174 ? 10.510 1.286 -17.594 1.00 90.62 174 GLU A N 1
ATOM 1373 C CA . GLU A 1 174 ? 10.300 0.124 -16.712 1.00 90.62 174 GLU A CA 1
ATOM 1374 C C . GLU A 1 174 ? 10.374 0.490 -15.229 1.00 90.62 174 GLU A C 1
ATOM 1376 O O . GLU A 1 174 ? 9.609 -0.022 -14.418 1.00 90.62 174 GLU A O 1
ATOM 1381 N N . ARG A 1 175 ? 11.276 1.401 -14.864 1.00 88.06 175 ARG A N 1
ATOM 1382 C CA . ARG A 1 175 ? 11.380 1.887 -13.486 1.00 88.06 175 ARG A CA 1
ATOM 1383 C C . ARG A 1 175 ? 10.175 2.736 -13.088 1.00 88.06 175 ARG A C 1
ATOM 1385 O O . ARG A 1 175 ? 9.691 2.594 -11.974 1.00 88.06 175 ARG A O 1
ATOM 1392 N N . GLU A 1 176 ? 9.665 3.574 -13.989 1.00 90.19 176 GLU A N 1
ATOM 1393 C CA . GLU A 1 176 ? 8.421 4.324 -13.762 1.00 90.19 176 GLU A CA 1
ATOM 1394 C C . GLU A 1 176 ? 7.221 3.376 -13.634 1.00 90.19 176 GLU A C 1
ATOM 1396 O O . GLU A 1 176 ? 6.409 3.537 -12.730 1.00 90.19 176 GLU A O 1
ATOM 1401 N N . LEU A 1 177 ? 7.126 2.332 -14.467 1.00 89.25 177 LEU A N 1
ATOM 1402 C CA . LEU A 1 177 ? 6.096 1.297 -14.320 1.00 89.25 177 LEU A CA 1
ATOM 1403 C C . LEU A 1 177 ? 6.226 0.555 -12.978 1.00 89.25 177 LEU A C 1
ATOM 1405 O O . LEU A 1 177 ? 5.209 0.220 -12.376 1.00 89.25 177 LEU A O 1
ATOM 1409 N N . CYS A 1 178 ? 7.445 0.355 -12.468 1.00 86.69 178 CYS A N 1
ATOM 1410 C CA . CYS A 1 178 ? 7.668 -0.223 -11.141 1.00 86.69 178 CYS A CA 1
ATOM 1411 C C . CYS A 1 178 ? 7.108 0.653 -10.017 1.00 86.69 178 CYS A C 1
ATOM 1413 O O . CYS A 1 178 ? 6.482 0.117 -9.113 1.00 86.69 178 CYS A O 1
ATOM 1415 N N . VAL A 1 179 ? 7.232 1.984 -10.100 1.00 85.31 179 VAL A N 1
ATOM 1416 C CA . VAL A 1 179 ? 6.613 2.906 -9.124 1.00 85.31 179 VAL A CA 1
ATOM 1417 C C . VAL A 1 179 ? 5.104 2.669 -9.028 1.00 85.31 179 VAL A C 1
ATOM 1419 O O . VAL A 1 179 ? 4.552 2.589 -7.930 1.00 85.31 179 VAL A O 1
ATOM 1422 N N . TRP A 1 180 ? 4.428 2.524 -10.173 1.00 84.94 180 TRP A N 1
ATOM 1423 C CA . TRP A 1 180 ? 2.992 2.235 -10.216 1.00 84.94 180 TRP A CA 1
ATOM 1424 C C . TRP A 1 180 ? 2.657 0.840 -9.703 1.00 84.94 180 TRP A C 1
ATOM 1426 O O . TRP A 1 180 ? 1.646 0.681 -9.024 1.00 84.94 180 TRP A O 1
ATOM 1436 N N . LEU A 1 181 ? 3.483 -0.158 -10.023 1.00 84.00 181 LEU A N 1
ATOM 1437 C CA . LEU A 1 181 ? 3.297 -1.530 -9.561 1.00 84.00 181 LEU A CA 1
ATOM 1438 C C . LEU A 1 181 ? 3.455 -1.641 -8.040 1.00 84.00 181 LEU A C 1
ATOM 1440 O O . LEU A 1 181 ? 2.588 -2.227 -7.403 1.00 84.00 181 LEU A O 1
ATOM 1444 N N . GLU A 1 182 ? 4.503 -1.049 -7.465 1.00 82.06 182 GLU A N 1
ATOM 1445 C CA . GLU A 1 182 ? 4.730 -1.013 -6.013 1.00 82.06 182 GLU A CA 1
ATOM 1446 C C . GLU A 1 182 ? 3.578 -0.309 -5.302 1.00 82.06 182 GLU A C 1
ATOM 1448 O O . GLU A 1 182 ? 2.956 -0.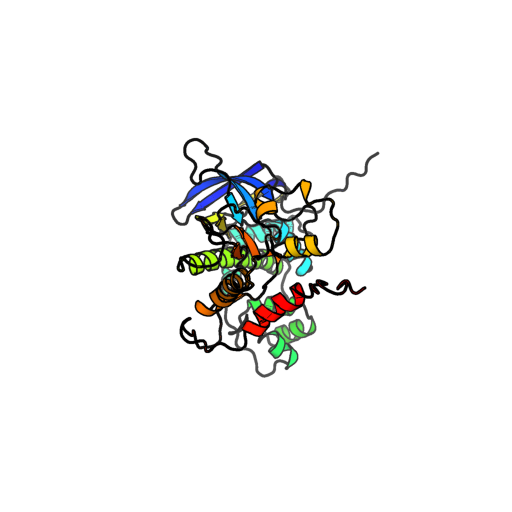889 -4.415 1.00 82.06 182 GLU A O 1
ATOM 1453 N N . SER A 1 183 ? 3.196 0.877 -5.792 1.00 80.62 183 SER A N 1
ATOM 1454 C CA . SER A 1 183 ? 2.026 1.594 -5.275 1.00 80.62 183 SER A CA 1
ATOM 1455 C C . SER A 1 183 ? 0.777 0.704 -5.314 1.00 80.62 183 SER A C 1
ATOM 1457 O O . SER A 1 183 ? 0.071 0.560 -4.320 1.00 80.62 183 SER A O 1
ATOM 1459 N N . LYS A 1 184 ? 0.506 0.058 -6.457 1.00 81.38 184 LYS A N 1
ATOM 1460 C CA . LYS A 1 184 ? -0.645 -0.839 -6.630 1.00 81.38 184 LYS A CA 1
ATOM 1461 C C . LYS A 1 184 ? -0.637 -1.976 -5.614 1.00 81.38 184 LYS A C 1
ATOM 1463 O O . LYS A 1 184 ? -1.683 -2.290 -5.047 1.00 81.38 184 LYS A O 1
ATOM 1468 N N . GLN A 1 185 ? 0.516 -2.618 -5.442 1.00 79.25 185 GLN A N 1
ATOM 1469 C CA . GLN A 1 185 ? 0.681 -3.774 -4.573 1.00 79.25 185 GLN A CA 1
ATOM 1470 C C . GLN A 1 185 ? 0.464 -3.397 -3.111 1.00 79.25 185 GLN A C 1
ATOM 1472 O O . GLN A 1 185 ? -0.298 -4.094 -2.452 1.00 79.25 185 GLN A O 1
ATOM 1477 N N . ASP A 1 186 ? 1.010 -2.275 -2.644 1.00 77.44 186 ASP A N 1
ATOM 1478 C CA . ASP A 1 186 ? 0.846 -1.819 -1.260 1.00 77.44 186 ASP A CA 1
ATOM 1479 C C . ASP A 1 186 ? -0.633 -1.571 -0.909 1.00 77.44 186 ASP A C 1
ATOM 1481 O O . ASP A 1 186 ? -1.144 -2.108 0.077 1.00 77.44 186 ASP A O 1
ATOM 1485 N N . PHE A 1 187 ? -1.369 -0.822 -1.742 1.00 79.38 187 PHE A N 1
ATOM 1486 C CA . PHE A 1 187 ? -2.791 -0.527 -1.485 1.00 79.38 187 PHE A CA 1
ATOM 1487 C C . PHE A 1 187 ? -3.691 -1.752 -1.619 1.00 79.38 187 PHE A C 1
ATOM 1489 O O . PHE A 1 187 ? -4.638 -1.925 -0.846 1.00 79.38 187 PHE A O 1
ATOM 1496 N N . ASN A 1 188 ? -3.415 -2.611 -2.600 1.00 80.38 188 ASN A N 1
ATOM 1497 C CA . ASN A 1 188 ? -4.186 -3.835 -2.773 1.00 80.38 188 ASN A CA 1
ATOM 1498 C C . ASN A 1 188 ? -3.894 -4.835 -1.654 1.00 80.38 188 ASN A C 1
ATOM 1500 O O . ASN A 1 188 ? -4.825 -5.470 -1.169 1.00 80.38 188 ASN A O 1
ATOM 1504 N N . HIS A 1 189 ? -2.642 -4.950 -1.212 1.00 81.12 189 HIS A N 1
ATOM 1505 C CA . HIS A 1 189 ? -2.266 -5.803 -0.089 1.00 81.12 189 HIS A CA 1
ATOM 1506 C C . HIS A 1 189 ? -2.935 -5.341 1.203 1.00 81.12 189 HIS A C 1
ATOM 1508 O O . HIS A 1 189 ? -3.555 -6.156 1.879 1.00 81.12 189 HIS A O 1
ATOM 1514 N N . GLU A 1 190 ? -2.911 -4.040 1.504 1.00 82.94 190 GLU A N 1
ATOM 1515 C CA . GLU A 1 190 ? -3.619 -3.477 2.661 1.00 82.94 190 GLU A CA 1
ATOM 1516 C C . GLU A 1 190 ? -5.121 -3.808 2.622 1.00 82.94 190 GLU A C 1
ATOM 1518 O O . GLU A 1 190 ? -5.698 -4.288 3.604 1.00 82.94 190 GLU A O 1
ATOM 1523 N N . ALA A 1 191 ? -5.761 -3.621 1.464 1.00 83.25 191 ALA A N 1
ATOM 1524 C CA . ALA A 1 191 ? -7.160 -3.983 1.265 1.00 83.25 191 ALA A CA 1
ATOM 1525 C C . ALA A 1 191 ? -7.407 -5.490 1.473 1.00 83.25 191 ALA A C 1
ATOM 1527 O O . ALA A 1 191 ? -8.337 -5.869 2.186 1.00 83.25 191 ALA A O 1
ATOM 1528 N N . GLU A 1 192 ? -6.571 -6.365 0.914 1.00 82.44 192 GLU A N 1
ATOM 1529 C CA . GLU A 1 192 ? -6.678 -7.816 1.110 1.00 82.44 192 GLU A CA 1
ATOM 153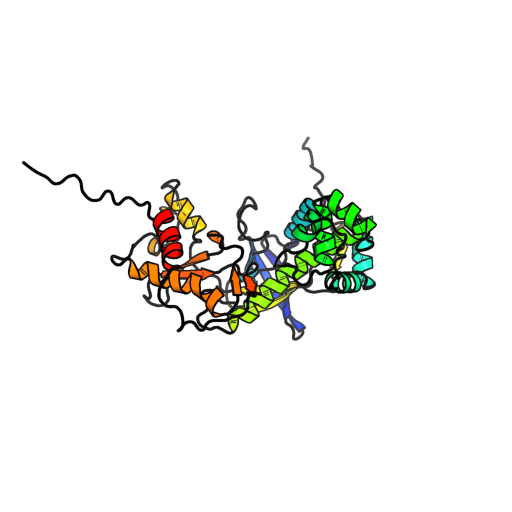0 C C . GLU A 1 192 ? -6.444 -8.234 2.567 1.00 82.44 192 GLU A C 1
ATOM 1532 O O . GLU A 1 192 ? -7.154 -9.101 3.081 1.00 82.44 192 GLU A O 1
ATOM 1537 N N . MET A 1 193 ? -5.512 -7.598 3.279 1.00 83.25 193 MET A N 1
ATOM 1538 C CA . MET A 1 193 ? -5.287 -7.863 4.701 1.00 83.25 193 MET A CA 1
ATOM 1539 C C . MET A 1 193 ? -6.495 -7.456 5.537 1.00 83.25 193 MET A C 1
ATOM 1541 O O . MET A 1 193 ? -6.923 -8.222 6.404 1.00 83.25 193 MET A O 1
ATOM 1545 N N . HIS A 1 194 ? -7.128 -6.323 5.235 1.00 86.25 194 HIS A N 1
ATOM 1546 C CA . HIS A 1 194 ? -8.394 -5.961 5.866 1.00 86.25 194 HIS A CA 1
ATOM 1547 C C . HIS A 1 194 ? -9.524 -6.949 5.528 1.00 86.25 194 HIS A C 1
ATOM 1549 O O . HIS A 1 194 ? -10.255 -7.347 6.442 1.00 86.25 194 HIS A O 1
ATOM 1555 N N . ARG A 1 195 ? -9.642 -7.425 4.273 1.00 82.50 195 ARG A N 1
ATOM 1556 C CA . ARG A 1 195 ? -10.594 -8.497 3.899 1.00 82.50 195 ARG A CA 1
ATOM 1557 C C . ARG A 1 195 ? -10.345 -9.756 4.729 1.00 82.50 195 ARG A C 1
ATOM 1559 O O . ARG A 1 195 ? -11.285 -10.312 5.297 1.00 82.50 195 ARG A O 1
ATOM 1566 N N . TYR A 1 196 ? -9.094 -10.186 4.843 1.00 81.62 196 TYR A N 1
ATOM 1567 C CA . TYR A 1 196 ? -8.709 -11.367 5.609 1.00 81.62 196 TYR A CA 1
ATOM 1568 C C . TYR A 1 196 ? -9.041 -11.225 7.101 1.00 81.62 196 TYR A C 1
ATOM 1570 O O . TYR A 1 196 ? -9.743 -12.061 7.672 1.00 81.62 196 TYR A O 1
ATOM 1578 N N . ILE A 1 197 ? -8.595 -10.136 7.727 1.00 83.31 197 ILE A N 1
ATOM 1579 C CA . ILE A 1 197 ? -8.759 -9.891 9.164 1.00 83.31 197 ILE A CA 1
ATOM 1580 C C . ILE A 1 197 ? -10.236 -9.711 9.543 1.00 83.31 197 ILE A C 1
ATOM 1582 O O . ILE A 1 197 ? -10.643 -10.127 10.629 1.00 83.31 197 ILE A O 1
ATOM 1586 N N . SER A 1 198 ? -11.063 -9.162 8.644 1.00 82.88 198 SER A N 1
ATOM 1587 C CA . SER A 1 198 ? -12.506 -8.978 8.874 1.00 82.88 198 SER A CA 1
ATOM 1588 C C . SER A 1 198 ? -13.266 -10.284 9.154 1.00 82.88 198 SER A C 1
ATOM 1590 O O . SER A 1 198 ? -14.329 -10.260 9.774 1.00 82.88 198 SER A O 1
ATOM 1592 N N . GLN A 1 199 ? -12.698 -11.438 8.783 1.00 82.00 199 GLN A N 1
ATOM 1593 C CA . GLN A 1 199 ? -13.259 -12.760 9.076 1.00 82.00 199 GLN A CA 1
ATOM 1594 C C . GLN A 1 199 ? -13.182 -13.123 10.571 1.00 82.00 199 GLN A C 1
ATOM 1596 O O . GLN A 1 199 ? -13.806 -14.093 11.005 1.00 82.00 199 GLN A O 1
ATOM 1601 N N . PHE A 1 200 ? -12.440 -12.349 11.374 1.00 85.19 200 PHE A N 1
ATOM 1602 C CA . PHE A 1 200 ? -12.243 -12.564 12.804 1.00 85.19 200 PHE A CA 1
ATOM 1603 C C . PHE A 1 200 ? -12.914 -11.442 13.619 1.00 85.19 200 PHE A C 1
ATOM 1605 O O . PHE A 1 200 ? -12.314 -10.391 13.837 1.00 85.19 200 PHE A O 1
ATOM 1612 N N . PRO A 1 201 ? -14.118 -11.659 14.187 1.00 80.88 201 PRO A N 1
ATOM 1613 C CA . PRO A 1 201 ? -14.886 -10.612 14.880 1.00 80.88 201 PRO A CA 1
ATOM 1614 C C . PRO A 1 201 ? -14.205 -9.989 16.108 1.00 80.88 201 PRO A C 1
ATOM 1616 O O . PRO A 1 201 ? -14.635 -8.953 16.602 1.00 80.88 201 PRO A O 1
ATOM 1619 N N . LYS A 1 202 ? -13.175 -10.652 16.646 1.00 82.50 202 LYS A N 1
ATOM 1620 C CA . LYS A 1 202 ? -12.399 -10.202 17.812 1.00 82.50 202 LYS A CA 1
ATOM 1621 C C . LYS A 1 202 ? -11.018 -9.664 17.431 1.00 82.50 202 LYS A C 1
ATOM 1623 O O . LYS A 1 202 ? -10.169 -9.533 18.312 1.00 82.50 202 LYS A O 1
ATOM 1628 N N . ALA A 1 203 ? -10.772 -9.414 16.145 1.00 86.69 203 ALA A N 1
ATOM 1629 C CA . ALA A 1 203 ? -9.522 -8.833 15.691 1.00 86.69 203 ALA A CA 1
ATOM 1630 C C . ALA A 1 203 ? -9.288 -7.480 16.388 1.00 86.69 203 ALA A C 1
ATOM 1632 O O . ALA A 1 203 ? -10.175 -6.623 16.371 1.00 86.69 203 ALA A O 1
ATOM 1633 N N . PRO A 1 204 ? -8.116 -7.257 17.002 1.00 89.00 204 PRO A N 1
ATOM 1634 C CA . PRO A 1 204 ? -7.747 -5.983 17.591 1.00 89.00 204 PRO A CA 1
ATOM 1635 C C . PRO A 1 204 ? -7.232 -5.045 16.491 1.00 89.00 204 PRO A C 1
ATOM 1637 O O . PRO A 1 204 ? -6.105 -4.570 16.547 1.00 89.00 204 PRO A O 1
ATOM 1640 N N . VAL A 1 205 ? -8.039 -4.827 15.456 1.00 89.00 205 VAL A N 1
ATOM 1641 C CA . VAL A 1 205 ? -7.761 -3.934 14.323 1.00 89.00 205 VAL A CA 1
ATOM 1642 C C . VAL A 1 205 ? -8.913 -2.944 14.226 1.00 89.00 205 VAL A C 1
ATOM 1644 O O . VAL A 1 205 ? -10.041 -3.276 14.603 1.00 89.00 205 VAL A O 1
ATOM 1647 N N . VAL A 1 206 ? -8.649 -1.724 13.762 1.00 88.44 206 VAL A N 1
ATOM 1648 C CA . VAL A 1 206 ? -9.721 -0.763 13.472 1.00 88.44 206 VAL A CA 1
ATOM 1649 C C . VAL A 1 206 ? -10.728 -1.399 12.529 1.00 88.44 206 VAL A C 1
ATOM 1651 O O . VAL A 1 206 ? -10.368 -2.053 11.546 1.00 88.44 206 VAL A O 1
ATOM 1654 N N . ARG A 1 207 ? -12.010 -1.220 12.841 1.00 87.81 207 ARG A N 1
ATOM 1655 C CA . ARG A 1 207 ? -13.074 -1.795 12.037 1.00 87.81 207 ARG A CA 1
ATOM 1656 C C . ARG A 1 207 ? -13.070 -1.157 10.652 1.00 87.81 207 ARG A C 1
ATOM 1658 O O . ARG A 1 207 ? -13.281 0.045 10.490 1.00 87.81 207 ARG A O 1
ATOM 1665 N N . CYS A 1 208 ? -12.872 -2.006 9.652 1.00 90.69 208 CYS A N 1
ATOM 1666 C CA . CYS A 1 208 ? -13.118 -1.661 8.267 1.00 90.69 208 CYS A CA 1
ATOM 1667 C C . CYS A 1 208 ? -14.635 -1.644 8.022 1.00 90.69 208 CYS A C 1
ATOM 1669 O O . CYS A 1 208 ? -15.334 -2.609 8.341 1.00 90.69 208 CYS A O 1
ATOM 1671 N N . MET A 1 209 ? -15.142 -0.527 7.505 1.00 91.75 209 MET A N 1
ATOM 1672 C CA . MET A 1 209 ? -16.543 -0.366 7.114 1.00 91.75 209 MET A CA 1
ATOM 1673 C C . MET A 1 209 ? -16.777 -0.862 5.693 1.00 91.75 209 MET A C 1
ATOM 1675 O O . MET A 1 209 ? -17.785 -1.509 5.423 1.00 91.75 209 MET A O 1
ATOM 1679 N N . GLU A 1 210 ? -15.850 -0.556 4.789 1.00 91.50 210 GLU A N 1
ATOM 1680 C CA . GLU A 1 210 ? -15.947 -0.931 3.388 1.00 91.50 210 GLU A CA 1
ATOM 1681 C C . GLU A 1 210 ? -14.558 -1.036 2.758 1.00 91.50 210 GLU A C 1
ATOM 1683 O O . GLU A 1 210 ? -13.661 -0.245 3.054 1.00 91.50 210 GLU A O 1
ATOM 1688 N N . ILE A 1 211 ? -14.411 -1.997 1.849 1.00 90.25 211 ILE A N 1
ATOM 1689 C CA . ILE A 1 211 ? -13.253 -2.122 0.970 1.00 90.25 211 ILE A CA 1
ATOM 1690 C C . ILE A 1 211 ? -13.759 -1.893 -0.442 1.00 90.25 211 ILE A C 1
ATOM 1692 O O . ILE A 1 211 ? -14.692 -2.554 -0.896 1.00 90.25 211 ILE A O 1
ATOM 1696 N N . THR A 1 212 ? -13.176 -0.908 -1.101 1.00 91.75 212 THR A N 1
ATOM 1697 C CA . THR A 1 212 ? -13.604 -0.414 -2.407 1.00 91.75 2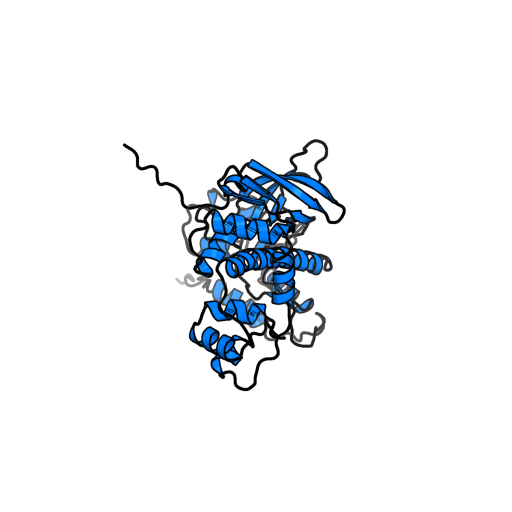12 THR A CA 1
ATOM 1698 C C . THR A 1 212 ? -12.372 -0.121 -3.250 1.00 91.75 212 THR A C 1
ATOM 1700 O O . THR A 1 212 ? -11.265 -0.555 -2.917 1.00 91.75 212 THR A O 1
ATOM 1703 N N . SER A 1 213 ? -12.541 0.585 -4.358 1.00 91.00 213 SER A N 1
ATOM 1704 C CA . SER A 1 213 ? -11.439 0.912 -5.243 1.00 91.00 213 SER A CA 1
ATOM 1705 C C . SER A 1 213 ? -11.503 2.343 -5.759 1.00 91.00 213 SER A C 1
ATOM 1707 O O . SER A 1 213 ? -12.562 2.971 -5.796 1.00 91.00 213 SER A O 1
ATOM 1709 N N . ILE A 1 214 ? -10.353 2.861 -6.173 1.00 88.44 214 ILE A N 1
ATOM 1710 C CA . ILE A 1 214 ? -10.245 4.105 -6.933 1.00 88.44 214 ILE A CA 1
ATOM 1711 C C . ILE A 1 214 ? -9.410 3.860 -8.185 1.00 88.44 214 ILE A C 1
ATOM 1713 O O . ILE A 1 214 ? -8.474 3.060 -8.170 1.00 88.44 214 ILE A O 1
ATOM 1717 N N . ARG A 1 215 ? -9.722 4.562 -9.277 1.00 86.12 215 ARG A N 1
ATOM 1718 C CA . ARG A 1 215 ? -8.803 4.669 -10.414 1.00 86.12 215 ARG A CA 1
ATOM 1719 C C . ARG A 1 215 ? -7.876 5.852 -10.175 1.00 86.12 215 ARG A C 1
ATOM 1721 O O . ARG A 1 215 ? -8.373 6.978 -10.130 1.00 86.12 215 ARG A O 1
ATOM 1728 N N . PRO A 1 216 ? -6.567 5.624 -9.998 1.00 80.31 216 PRO A N 1
ATOM 1729 C CA . PRO A 1 216 ? -5.641 6.726 -9.848 1.00 80.31 216 PRO A CA 1
ATOM 1730 C C . PRO A 1 216 ? -5.574 7.514 -11.154 1.00 80.31 216 PRO A C 1
ATOM 1732 O O . PRO A 1 216 ? -5.741 6.970 -12.252 1.00 80.31 216 PRO A O 1
ATOM 1735 N N . ARG A 1 217 ? -5.309 8.807 -11.020 1.00 77.88 217 ARG A N 1
ATOM 1736 C CA . ARG A 1 217 ? -5.146 9.720 -12.142 1.00 77.88 217 ARG A CA 1
ATOM 1737 C C . ARG A 1 217 ? -3.695 10.125 -12.267 1.00 77.88 217 ARG A C 1
ATOM 1739 O O . ARG A 1 217 ? -3.010 10.371 -11.279 1.00 77.88 217 ARG A O 1
ATOM 1746 N N . LEU A 1 218 ? -3.232 10.184 -13.506 1.00 75.00 218 LEU A N 1
ATOM 1747 C CA . LEU A 1 218 ? -1.939 10.737 -13.852 1.00 75.00 218 LEU A CA 1
ATOM 1748 C C . LEU A 1 218 ? -2.162 12.089 -14.525 1.00 75.00 218 LEU A C 1
ATOM 1750 O O . LEU A 1 218 ? -2.872 12.170 -15.529 1.00 75.00 218 LEU A O 1
ATOM 1754 N N . SER A 1 219 ? -1.553 13.137 -13.973 1.00 68.75 219 SER A N 1
ATOM 1755 C CA . SER A 1 219 ? -1.639 14.494 -14.508 1.00 68.75 219 SER A CA 1
ATOM 1756 C C . SER A 1 219 ? -0.257 15.070 -14.801 1.00 68.75 219 SER A C 1
ATOM 1758 O O . SER A 1 219 ? 0.564 15.213 -13.896 1.00 68.75 219 SER A O 1
ATOM 1760 N N . TYR A 1 220 ? 0.022 15.355 -16.079 1.00 66.38 220 TYR A N 1
ATOM 1761 C CA . TYR A 1 220 ? 1.244 16.041 -16.514 1.00 66.38 220 TYR A CA 1
ATOM 1762 C C . TYR A 1 220 ? 1.193 16.424 -18.012 1.00 66.38 220 TYR A C 1
ATOM 1764 O O . TYR A 1 220 ? 1.047 15.532 -18.845 1.00 66.38 220 TYR A O 1
ATOM 1772 N N . PRO A 1 221 ? 1.385 17.700 -18.407 1.00 66.12 221 PRO A N 1
ATOM 1773 C CA . PRO A 1 221 ? 1.266 18.924 -17.603 1.00 66.12 221 PRO A CA 1
ATOM 1774 C C . PRO A 1 221 ? -0.119 19.049 -16.934 1.00 66.12 221 PRO A C 1
ATOM 1776 O O . PRO A 1 221 ? -1.013 18.253 -17.200 1.00 66.12 221 PRO A O 1
ATOM 1779 N N . ALA A 1 222 ? -0.292 20.001 -16.006 1.00 62.03 222 ALA A N 1
ATOM 1780 C CA . ALA A 1 222 ? -1.446 20.074 -15.088 1.00 62.03 222 ALA A CA 1
ATOM 1781 C C . ALA A 1 222 ? -2.843 20.118 -15.756 1.00 62.03 222 ALA A C 1
ATOM 1783 O O . ALA A 1 222 ? -3.854 19.933 -15.085 1.00 62.03 222 ALA A O 1
ATOM 1784 N N . ASP A 1 223 ? -2.907 20.396 -17.053 1.00 70.12 223 ASP A N 1
ATOM 1785 C CA . ASP A 1 223 ? -4.107 20.446 -17.885 1.00 70.12 223 ASP A CA 1
ATOM 1786 C C . ASP A 1 223 ? -4.486 19.101 -18.529 1.00 70.12 223 ASP A C 1
ATOM 1788 O O . ASP A 1 223 ? -5.619 18.944 -18.989 1.00 70.12 223 ASP A O 1
ATOM 1792 N N . ILE A 1 224 ? -3.584 18.117 -18.543 1.00 71.88 224 ILE A N 1
ATOM 1793 C CA . ILE A 1 224 ? -3.846 16.779 -19.075 1.00 71.88 224 ILE A CA 1
ATOM 1794 C C . ILE A 1 224 ? -4.009 15.813 -17.909 1.00 71.88 224 ILE A C 1
ATOM 1796 O O . ILE A 1 224 ? -3.063 15.574 -17.167 1.00 71.88 224 ILE A O 1
ATOM 1800 N N . VAL A 1 225 ? -5.197 15.220 -17.781 1.00 76.06 225 VAL A N 1
ATOM 1801 C CA . VAL A 1 225 ? -5.515 14.215 -16.758 1.00 76.06 225 VAL A CA 1
ATOM 1802 C C . VAL A 1 225 ? -5.916 12.917 -17.446 1.00 76.06 225 VAL A C 1
ATOM 1804 O O . VAL A 1 225 ? -6.802 12.907 -18.303 1.00 76.06 225 VAL A O 1
ATOM 1807 N N . VAL A 1 226 ? -5.255 11.821 -17.083 1.00 78.75 226 VAL A N 1
ATOM 1808 C CA . VAL A 1 226 ? -5.504 10.488 -17.635 1.00 78.75 226 VAL A CA 1
ATOM 1809 C C . VAL A 1 226 ? -5.809 9.526 -16.493 1.00 78.75 226 VAL A C 1
ATOM 1811 O O . VAL A 1 226 ? -4.985 9.349 -15.598 1.00 78.75 226 VAL A O 1
ATOM 1814 N N . ASP A 1 227 ? -6.977 8.883 -16.537 1.00 82.12 227 ASP A N 1
ATOM 1815 C CA . ASP A 1 227 ? -7.291 7.778 -15.628 1.00 82.12 227 ASP A CA 1
ATOM 1816 C C . ASP A 1 227 ? -6.413 6.566 -15.976 1.00 82.12 227 ASP A C 1
ATOM 1818 O O . ASP A 1 227 ? -6.307 6.165 -17.142 1.00 82.12 227 ASP A O 1
ATOM 1822 N N . ALA A 1 228 ? -5.799 5.954 -14.965 1.00 81.50 228 ALA A N 1
ATOM 1823 C CA . ALA A 1 228 ? -5.103 4.691 -15.144 1.00 81.50 228 ALA A CA 1
ATOM 1824 C C . ALA A 1 228 ? -6.098 3.560 -15.494 1.00 81.50 228 ALA A C 1
ATOM 1826 O O . ALA A 1 228 ? -7.240 3.559 -15.025 1.00 81.50 228 ALA A O 1
ATOM 1827 N N . PRO A 1 229 ? -5.680 2.552 -16.283 1.00 82.19 229 PRO A N 1
ATOM 1828 C CA . PRO A 1 229 ? -6.530 1.430 -16.690 1.00 82.19 229 PRO A CA 1
ATOM 1829 C C . PRO A 1 229 ? -6.699 0.372 -15.585 1.00 82.19 229 PRO A C 1
ATOM 1831 O O . PRO A 1 229 ? -7.276 -0.685 -15.822 1.00 82.19 229 PRO A O 1
ATOM 1834 N N . PHE A 1 230 ? -6.170 0.632 -14.392 1.00 83.56 230 PHE A N 1
ATOM 1835 C CA . PHE A 1 230 ? -6.216 -0.235 -13.223 1.00 83.56 230 PHE A CA 1
ATOM 1836 C C . PHE A 1 230 ? -6.759 0.538 -12.023 1.00 83.56 230 PHE A C 1
ATOM 1838 O O . PHE A 1 230 ? -6.863 1.764 -12.041 1.00 83.56 230 PHE A O 1
ATOM 1845 N N . THR A 1 231 ? -7.097 -0.193 -10.970 1.00 86.06 231 THR A N 1
ATOM 1846 C CA . THR A 1 231 ? -7.595 0.367 -9.718 1.00 86.06 231 THR A CA 1
ATOM 1847 C C . THR A 1 231 ? -6.648 0.070 -8.568 1.00 86.06 231 THR A C 1
ATOM 1849 O O . THR A 1 231 ? -5.937 -0.939 -8.576 1.00 86.06 231 THR A O 1
ATOM 1852 N N . PHE A 1 232 ? -6.685 0.938 -7.565 1.00 85.69 232 PHE A N 1
ATOM 1853 C CA . PHE A 1 232 ? -6.063 0.734 -6.265 1.00 85.69 232 PHE A CA 1
ATOM 1854 C C . PHE A 1 232 ? -7.125 0.437 -5.218 1.00 85.69 232 PHE A C 1
ATOM 1856 O O . PHE A 1 232 ? -8.212 1.020 -5.250 1.00 85.69 232 PHE A O 1
ATOM 1863 N N . GLY A 1 233 ? -6.799 -0.474 -4.305 1.00 86.56 233 GLY A N 1
ATOM 1864 C CA . GLY A 1 233 ? -7.600 -0.772 -3.131 1.00 86.56 233 GLY A CA 1
ATOM 1865 C C . GLY A 1 233 ? -7.756 0.461 -2.249 1.00 86.56 233 GLY A C 1
ATOM 1866 O O . GLY A 1 233 ? -6.817 1.226 -2.038 1.00 86.56 233 GLY A O 1
ATOM 1867 N N . VAL A 1 234 ? -8.968 0.659 -1.746 1.00 90.38 234 VAL A N 1
ATOM 1868 C CA . VAL A 1 234 ? -9.303 1.730 -0.811 1.00 90.38 234 VAL A CA 1
ATOM 1869 C C . VAL A 1 234 ? -9.964 1.107 0.400 1.00 90.38 234 VAL A C 1
ATOM 1871 O O . VAL A 1 234 ? -10.928 0.350 0.270 1.00 90.38 234 VAL A O 1
ATOM 1874 N N . VAL A 1 235 ? -9.457 1.447 1.581 1.00 91.06 235 VAL A N 1
ATOM 1875 C CA . VAL A 1 235 ? -9.994 0.954 2.851 1.00 91.06 235 VAL A CA 1
ATOM 1876 C C . VAL A 1 235 ? -10.699 2.098 3.560 1.00 91.06 235 VAL A C 1
ATOM 1878 O O . VAL A 1 235 ? -10.077 3.087 3.945 1.00 91.06 235 VAL A O 1
ATOM 1881 N N . VAL A 1 236 ? -12.009 1.957 3.741 1.00 92.31 236 VAL A N 1
ATOM 1882 C CA . VAL A 1 236 ? -12.838 2.868 4.530 1.00 92.31 236 VAL A CA 1
ATOM 1883 C C . VAL A 1 236 ? -12.966 2.288 5.934 1.00 92.31 236 VAL A C 1
ATOM 1885 O O . VAL A 1 236 ? -13.383 1.143 6.115 1.00 92.31 236 VAL A O 1
ATOM 1888 N N . MET A 1 237 ? -12.593 3.068 6.940 1.00 92.19 237 MET A N 1
ATOM 1889 C CA . MET A 1 237 ? -12.485 2.648 8.333 1.00 92.19 237 MET A CA 1
ATOM 1890 C C . MET A 1 237 ? -13.257 3.591 9.248 1.00 92.19 237 MET A C 1
ATOM 1892 O O . MET A 1 237 ? -13.424 4.778 8.953 1.00 92.19 237 MET A O 1
ATOM 1896 N N . GLU A 1 238 ? -13.707 3.065 10.382 1.00 90.88 238 GLU A N 1
ATOM 1897 C CA . GLU A 1 238 ? -14.310 3.891 11.424 1.00 90.88 238 GLU A CA 1
ATOM 1898 C C . GLU A 1 238 ? -13.307 4.934 11.936 1.00 90.88 238 GLU A C 1
ATOM 1900 O O . GLU A 1 238 ? -12.122 4.651 12.127 1.00 90.88 238 GLU A O 1
ATOM 1905 N N . LEU A 1 239 ? -13.794 6.156 12.163 1.00 87.62 239 LEU A N 1
ATOM 1906 C CA . LEU A 1 239 ? -13.026 7.169 12.871 1.00 87.62 239 LEU A CA 1
ATOM 1907 C C . LEU A 1 239 ? -13.041 6.827 14.361 1.00 87.62 239 LEU A C 1
ATOM 1909 O O . LEU A 1 239 ? -14.106 6.742 14.971 1.00 87.62 239 LEU A O 1
ATOM 1913 N N . LEU A 1 240 ? -11.858 6.631 14.935 1.00 82.12 240 LEU A N 1
ATOM 1914 C CA . LEU A 1 240 ? -11.699 6.291 16.342 1.00 82.12 240 LEU A CA 1
ATOM 1915 C C . LEU A 1 240 ? -11.189 7.480 17.143 1.00 82.12 240 LEU A C 1
ATOM 1917 O O . LEU A 1 240 ? -10.335 8.238 16.685 1.00 82.12 240 LEU A O 1
ATOM 1921 N N . GLU A 1 241 ? -11.665 7.577 18.378 1.00 78.94 241 GLU A N 1
ATOM 1922 C CA . GLU A 1 241 ? -11.052 8.420 19.395 1.00 78.94 241 GLU A CA 1
ATOM 1923 C C . GLU A 1 241 ? -9.992 7.613 20.150 1.00 78.94 241 GLU A C 1
ATOM 1925 O O . GLU A 1 241 ? -10.267 6.542 20.694 1.00 78.94 241 GLU A O 1
ATOM 1930 N N . GLY A 1 242 ? -8.768 8.125 20.193 1.00 76.94 242 GLY A N 1
ATOM 1931 C CA . GLY A 1 242 ? -7.661 7.482 20.886 1.00 76.94 242 GLY A CA 1
ATOM 1932 C C . GLY A 1 242 ? -6.350 8.208 20.638 1.00 76.94 242 GLY A C 1
ATOM 1933 O O . GLY A 1 242 ? -6.310 9.226 19.951 1.00 76.94 242 GLY A O 1
ATOM 1934 N N . CYS A 1 243 ? -5.281 7.673 21.208 1.00 72.50 243 CYS A N 1
ATOM 1935 C CA . CYS A 1 243 ? -3.919 8.130 20.974 1.00 72.50 243 CYS A CA 1
ATOM 1936 C C . CYS A 1 243 ? -3.068 6.960 20.515 1.00 72.50 243 CYS A C 1
ATOM 1938 O O . CYS A 1 243 ? -3.226 5.828 20.969 1.00 72.50 243 CYS A O 1
ATOM 1940 N N . THR A 1 244 ? -2.150 7.222 19.607 1.00 76.44 244 THR A N 1
ATOM 1941 C CA . THR A 1 244 ? -1.167 6.224 19.228 1.00 76.44 244 THR A CA 1
ATOM 1942 C C . THR A 1 244 ? -0.185 5.956 20.374 1.00 76.44 244 THR A C 1
ATOM 1944 O O . THR A 1 244 ? 0.060 6.831 21.212 1.00 76.44 244 THR A O 1
ATOM 1947 N N . LEU A 1 245 ? 0.426 4.765 20.432 1.00 71.88 245 LEU A N 1
ATOM 1948 C CA . LEU A 1 245 ? 1.452 4.502 21.453 1.00 71.88 245 LEU A CA 1
ATOM 1949 C C . LEU A 1 245 ? 2.661 5.437 21.287 1.00 71.88 245 LEU A C 1
ATOM 1951 O O . LEU A 1 245 ? 3.240 5.851 22.286 1.00 71.88 245 LEU A O 1
ATOM 1955 N N . GLY A 1 246 ? 2.995 5.835 20.054 1.00 67.88 246 GLY A N 1
ATOM 1956 C CA . GLY A 1 246 ? 4.049 6.823 19.796 1.00 67.88 246 GLY A CA 1
ATOM 1957 C C . GLY A 1 246 ? 3.736 8.211 20.375 1.00 67.88 246 GLY A C 1
ATOM 1958 O O . GLY A 1 246 ? 4.608 8.862 20.948 1.00 67.88 246 GLY A O 1
ATOM 1959 N N . GLU A 1 247 ? 2.481 8.665 20.296 1.00 68.00 247 GLU A N 1
ATOM 1960 C CA . GLU A 1 247 ? 2.050 9.913 20.944 1.00 68.00 247 GLU A CA 1
ATOM 1961 C C . GLU A 1 247 ? 2.110 9.812 22.472 1.00 68.00 247 GLU A C 1
ATOM 1963 O O . GLU A 1 247 ? 2.558 10.750 23.131 1.00 68.00 247 GLU A O 1
ATOM 1968 N N . LEU A 1 248 ? 1.723 8.666 23.042 1.00 67.44 248 LEU A N 1
ATOM 1969 C CA . LEU A 1 248 ? 1.856 8.406 24.479 1.00 67.44 248 LEU A CA 1
ATOM 1970 C C . LEU A 1 248 ? 3.319 8.414 24.943 1.00 67.44 248 LEU A C 1
ATOM 1972 O O . LEU A 1 248 ? 3.620 8.963 26.004 1.00 67.44 248 LEU A O 1
ATOM 1976 N N . GLU A 1 249 ? 4.234 7.845 24.156 1.00 61.16 249 GLU A N 1
ATOM 1977 C CA . GLU A 1 249 ? 5.672 7.908 24.428 1.00 61.16 249 GLU A CA 1
ATOM 1978 C C . GLU A 1 249 ? 6.174 9.358 24.417 1.00 61.16 249 GLU A C 1
ATOM 1980 O O . GLU A 1 249 ? 6.853 9.779 25.352 1.00 61.16 249 GLU A O 1
ATOM 1985 N N . ASN A 1 250 ? 5.772 10.172 23.440 1.00 59.62 250 ASN A N 1
ATOM 1986 C CA . ASN A 1 250 ? 6.162 11.586 23.385 1.00 59.62 250 ASN A CA 1
ATOM 1987 C C . ASN A 1 250 ? 5.648 12.391 24.591 1.00 59.62 250 ASN A C 1
ATOM 1989 O O . ASN A 1 250 ? 6.380 13.220 25.136 1.00 59.62 250 ASN A O 1
ATOM 1993 N N . LEU A 1 251 ? 4.433 12.099 25.068 1.00 58.06 251 LEU A N 1
ATOM 1994 C CA . LEU A 1 251 ? 3.869 12.710 26.279 1.00 58.06 251 LEU A CA 1
ATOM 1995 C C . LEU A 1 251 ? 4.653 12.345 27.553 1.00 58.06 251 LEU A C 1
ATOM 1997 O O . LEU A 1 251 ? 4.664 13.122 28.507 1.00 58.06 251 LEU A O 1
ATOM 2001 N N . LYS A 1 252 ? 5.337 11.193 27.577 1.00 52.22 252 LYS A N 1
ATOM 2002 C CA . LYS A 1 252 ? 6.182 10.751 28.701 1.00 52.22 252 LYS A CA 1
ATOM 2003 C C . LYS A 1 252 ? 7.516 11.503 28.773 1.00 52.22 252 LYS A C 1
ATOM 2005 O O . LYS A 1 252 ? 8.050 11.674 29.868 1.00 52.22 252 LYS A O 1
ATOM 2010 N N . TYR A 1 253 ? 8.059 11.934 27.632 1.00 46.22 253 TYR A N 1
ATOM 2011 C CA . TYR A 1 253 ? 9.417 12.484 27.534 1.00 46.22 253 TYR A CA 1
ATOM 2012 C C . TYR A 1 253 ? 9.488 13.998 27.233 1.00 46.22 253 TYR A C 1
ATOM 2014 O O . TYR A 1 253 ? 10.592 14.545 27.260 1.00 46.22 253 TYR A O 1
ATOM 2022 N N . GLY A 1 254 ? 8.369 14.709 27.003 1.00 43.09 254 GLY A N 1
ATOM 2023 C CA . GLY A 1 254 ? 8.407 16.132 26.626 1.00 43.09 254 GLY A CA 1
ATOM 2024 C C . GLY A 1 254 ? 7.174 16.988 26.973 1.00 43.09 254 GLY A C 1
ATOM 2025 O O . GLY A 1 254 ? 6.074 16.745 26.498 1.00 43.09 254 GLY A O 1
ATOM 2026 N N . THR A 1 255 ? 7.429 18.054 27.747 1.00 40.72 255 THR A N 1
ATOM 2027 C CA . THR A 1 255 ? 6.642 19.290 27.991 1.00 40.72 255 THR A CA 1
ATOM 2028 C C . THR A 1 255 ? 5.158 19.172 28.364 1.00 40.72 255 THR A C 1
ATOM 2030 O O . THR A 1 255 ? 4.269 19.016 27.535 1.00 40.72 255 THR A O 1
ATOM 2033 N N . SER A 1 256 ? 4.898 19.469 29.636 1.00 42.75 256 SER A N 1
ATOM 2034 C CA . SER A 1 256 ? 3.624 19.730 30.322 1.00 42.75 256 SER A CA 1
ATOM 2035 C C . SER A 1 256 ? 2.709 20.813 29.712 1.00 42.75 256 SER A C 1
ATOM 2037 O O . SER A 1 256 ? 1.727 21.186 30.345 1.00 42.75 256 SER A O 1
ATOM 2039 N N . GLN A 1 257 ? 2.987 21.322 28.507 1.00 42.56 257 GLN A N 1
ATOM 2040 C CA . GLN A 1 257 ? 2.234 22.416 27.880 1.00 42.56 257 GLN A CA 1
ATOM 2041 C C . GLN A 1 257 ? 1.053 21.973 26.994 1.00 42.56 257 GLN A C 1
ATOM 2043 O O . GLN A 1 257 ? 0.222 22.814 26.688 1.00 42.56 257 GLN A O 1
ATOM 2048 N N . ASN A 1 258 ? 0.908 20.684 26.650 1.00 47.78 258 ASN A N 1
ATOM 2049 C CA . ASN A 1 258 ? -0.155 20.217 25.732 1.00 47.78 258 ASN A CA 1
ATOM 2050 C C . ASN A 1 258 ? -1.261 19.364 26.384 1.00 47.78 258 ASN A C 1
ATOM 2052 O O . ASN A 1 258 ? -2.117 18.833 25.684 1.00 47.78 258 ASN A O 1
ATOM 2056 N N . LEU A 1 259 ? -1.269 19.197 27.709 1.00 48.38 259 LEU A N 1
ATOM 2057 C CA . LEU A 1 259 ? -2.272 18.365 28.399 1.00 48.38 259 LEU A CA 1
ATOM 2058 C C . LEU A 1 259 ? -3.661 19.025 28.477 1.00 48.38 259 LEU A C 1
ATOM 2060 O O . LEU A 1 259 ? -4.678 18.329 28.460 1.00 48.38 259 LEU A O 1
ATOM 2064 N N . GLU A 1 260 ? -3.711 20.358 28.540 1.00 46.69 260 GLU A N 1
ATOM 2065 C CA . GLU A 1 260 ? -4.958 21.134 28.637 1.00 46.69 260 GLU A CA 1
ATOM 2066 C C . GLU A 1 260 ? -5.703 21.245 27.296 1.00 46.69 260 GLU A C 1
ATOM 2068 O O . GLU A 1 260 ? -6.909 21.476 27.284 1.00 46.69 260 GLU A O 1
ATOM 2073 N N . GLU A 1 261 ? -5.011 21.021 26.174 1.00 50.94 261 GLU A N 1
ATOM 2074 C CA . GLU A 1 261 ? -5.577 21.084 24.817 1.00 50.94 261 GLU A CA 1
ATOM 2075 C C . GLU A 1 261 ? -6.092 19.727 24.302 1.00 50.94 261 GLU A C 1
ATOM 2077 O O . GLU A 1 261 ? -6.684 19.648 23.225 1.00 50.94 261 GLU A O 1
ATOM 2082 N N . GLN A 1 262 ? -5.886 18.641 25.054 1.00 55.12 262 GLN A N 1
ATOM 2083 C CA . GLN A 1 262 ? -6.364 17.312 24.670 1.00 55.12 262 GLN A CA 1
ATOM 2084 C C . GLN A 1 262 ? -7.860 17.140 24.950 1.00 55.12 262 GLN A C 1
ATOM 2086 O O . GLN A 1 262 ? -8.400 17.678 25.917 1.00 55.12 262 GLN A O 1
ATOM 2091 N N . SER A 1 263 ? -8.544 16.364 24.104 1.00 55.41 263 SER A N 1
ATOM 2092 C CA . SER A 1 263 ? -9.979 16.113 24.256 1.00 55.41 263 SER A CA 1
ATOM 2093 C C . SER A 1 263 ? -10.294 15.478 25.619 1.00 55.41 263 SER A C 1
ATOM 2095 O O . SER A 1 263 ? -9.490 14.733 26.186 1.00 55.41 263 SER A O 1
ATOM 2097 N N . ALA A 1 264 ? -11.496 15.726 26.149 1.00 57.34 264 ALA A N 1
ATOM 2098 C CA . ALA A 1 264 ? -11.938 15.139 27.419 1.00 57.34 264 ALA A CA 1
ATOM 2099 C C . ALA A 1 264 ? -11.856 13.593 27.425 1.00 57.34 264 ALA A C 1
ATOM 2101 O O . ALA A 1 264 ? -11.616 12.989 28.472 1.00 57.34 264 ALA A O 1
ATOM 2102 N N . GLY A 1 265 ? -12.000 12.957 26.253 1.00 53.78 265 GLY A N 1
ATOM 2103 C CA . GLY A 1 265 ? -11.795 11.519 26.060 1.00 53.78 265 GLY A CA 1
ATOM 2104 C C . GLY A 1 265 ? -10.334 11.084 26.233 1.00 53.78 265 GLY A C 1
ATOM 2105 O O . GLY A 1 265 ? -10.074 10.090 26.906 1.00 53.78 265 GLY A O 1
ATOM 2106 N N . MET A 1 266 ? -9.365 11.856 25.726 1.00 57.19 266 MET A N 1
ATOM 2107 C CA . MET A 1 266 ? -7.931 11.592 25.924 1.00 57.19 266 MET A CA 1
ATOM 2108 C C . MET A 1 266 ? -7.506 11.765 27.382 1.00 57.19 266 MET A C 1
ATOM 2110 O O . MET A 1 266 ? -6.777 10.928 27.909 1.00 57.19 266 MET A O 1
ATOM 2114 N N . GLN A 1 267 ? -8.004 12.793 28.074 1.00 57.72 267 GLN A N 1
ATOM 2115 C CA . GLN A 1 267 ? -7.712 12.984 29.500 1.00 57.72 267 GLN A CA 1
ATOM 2116 C C . GLN A 1 267 ? -8.235 11.836 30.378 1.00 57.72 267 GLN A C 1
ATOM 2118 O O . GLN A 1 267 ? -7.678 11.567 31.442 1.00 57.72 267 GLN A O 1
ATOM 2123 N N . ALA A 1 268 ? -9.271 11.123 29.927 1.00 57.28 268 ALA A N 1
ATOM 2124 C CA . ALA A 1 268 ? -9.758 9.915 30.586 1.00 57.28 268 ALA A CA 1
ATOM 2125 C C . ALA A 1 268 ? -8.881 8.670 30.329 1.00 57.28 268 ALA A C 1
ATOM 2127 O O . ALA A 1 268 ? -8.960 7.725 31.118 1.00 57.28 268 ALA A O 1
ATOM 2128 N N . LEU A 1 269 ? -8.066 8.675 29.262 1.00 55.53 269 LEU A N 1
ATOM 2129 C CA . LEU A 1 269 ? -7.121 7.612 28.878 1.00 55.53 269 LEU A CA 1
ATOM 2130 C C . LEU A 1 269 ? -5.716 7.819 29.446 1.00 55.53 269 LEU A C 1
ATOM 2132 O O . LEU A 1 269 ? -5.014 6.841 29.717 1.00 55.53 269 LEU A O 1
ATOM 2136 N N . LEU A 1 270 ? -5.316 9.080 29.644 1.00 54.31 270 LEU A N 1
ATOM 2137 C CA . LEU A 1 270 ? -4.151 9.440 30.448 1.00 54.31 270 LEU A CA 1
ATOM 2138 C C . LEU A 1 270 ? -4.272 8.800 31.829 1.00 54.31 270 LEU A C 1
ATOM 2140 O O . LEU A 1 270 ? -5.387 8.576 32.298 1.00 54.31 270 LEU A O 1
ATOM 2144 N N . PRO A 1 271 ? -3.158 8.470 32.494 1.00 51.28 271 PRO A N 1
ATOM 2145 C CA . PRO A 1 271 ? -3.122 7.312 33.362 1.00 51.28 271 PRO A CA 1
ATOM 2146 C C . PRO A 1 271 ? -4.003 7.463 34.614 1.00 51.28 271 PRO A C 1
ATOM 2148 O O . PRO A 1 271 ? -3.525 7.719 35.715 1.00 51.28 271 PRO A O 1
ATOM 2151 N N . LYS A 1 272 ? -5.287 7.110 34.497 1.00 49.34 272 LYS A N 1
ATOM 2152 C CA . LYS A 1 272 ? -5.971 6.285 35.489 1.00 49.34 272 LYS A CA 1
ATOM 2153 C C . LYS A 1 272 ? -5.336 4.901 35.388 1.00 49.34 272 LYS A C 1
ATOM 2155 O O . LYS A 1 272 ? -5.966 3.957 34.924 1.00 49.34 272 LYS A O 1
ATOM 2160 N N . MET A 1 273 ? -4.044 4.801 35.726 1.00 48.97 273 MET A N 1
ATOM 2161 C CA . MET A 1 273 ? -3.376 3.510 35.813 1.00 48.97 273 MET A CA 1
ATOM 2162 C C . MET A 1 273 ? -4.203 2.669 36.767 1.00 48.97 273 MET A C 1
ATOM 2164 O O . MET A 1 273 ? -4.424 3.049 37.921 1.00 48.97 273 MET A O 1
ATOM 2168 N N . ALA A 1 274 ? -4.722 1.569 36.239 1.00 49.19 274 ALA A N 1
ATOM 2169 C CA . ALA A 1 274 ? -5.415 0.575 37.018 1.00 49.19 274 ALA A CA 1
ATOM 2170 C C . ALA A 1 274 ? -4.582 0.239 38.257 1.00 49.19 274 ALA A C 1
ATOM 2172 O O . ALA A 1 274 ? -3.366 0.057 38.178 1.00 49.19 274 ALA A O 1
ATOM 2173 N N . LYS A 1 275 ? -5.246 0.116 39.407 1.00 49.88 275 LYS A N 1
ATOM 2174 C CA . LYS A 1 275 ? -4.604 -0.395 40.625 1.00 49.88 275 LYS A CA 1
ATOM 2175 C C . LYS A 1 275 ? -4.093 -1.837 40.440 1.00 49.88 275 LYS A C 1
ATOM 2177 O O . LYS A 1 275 ? -3.300 -2.293 41.257 1.00 49.88 275 LYS A O 1
ATOM 2182 N N . ASP A 1 276 ? -4.533 -2.537 39.385 1.00 57.75 276 ASP A N 1
ATOM 2183 C CA . ASP A 1 276 ? -4.123 -3.895 39.023 1.00 57.75 276 ASP A CA 1
ATOM 2184 C C . ASP A 1 276 ? -3.382 -3.926 37.662 1.00 57.75 276 ASP A C 1
ATOM 2186 O O . ASP A 1 276 ? -3.987 -3.671 36.617 1.00 57.75 276 ASP A O 1
ATOM 2190 N N . PRO A 1 277 ? -2.092 -4.314 37.632 1.00 58.12 277 PRO A N 1
ATOM 2191 C CA . PRO A 1 277 ? -1.326 -4.531 36.401 1.00 58.12 277 PRO A CA 1
ATOM 2192 C C . PRO A 1 277 ? -1.986 -5.481 35.385 1.00 58.12 277 PRO A C 1
ATOM 2194 O O . PRO A 1 277 ? -1.700 -5.399 34.189 1.00 58.12 277 PRO A O 1
ATOM 2197 N N . LYS A 1 278 ? -2.870 -6.389 35.821 1.00 61.31 278 LYS A N 1
ATOM 2198 C CA . LYS A 1 278 ? -3.580 -7.324 34.932 1.00 61.31 278 LYS A CA 1
ATOM 2199 C C . LYS A 1 278 ? -4.526 -6.629 33.955 1.00 61.31 278 LYS A C 1
ATOM 2201 O O . LYS A 1 278 ? -4.695 -7.137 32.848 1.00 61.31 278 LYS A O 1
ATOM 2206 N N . GLU A 1 279 ? -5.090 -5.480 34.328 1.00 62.72 279 GLU A N 1
ATOM 2207 C CA . GLU A 1 279 ? -5.985 -4.692 33.465 1.00 62.72 279 GLU A CA 1
ATOM 2208 C C . GLU A 1 279 ? -5.248 -4.087 32.259 1.00 62.72 279 GLU A C 1
ATOM 2210 O O . GLU A 1 279 ? -5.871 -3.757 31.256 1.00 62.72 279 GLU A O 1
ATOM 2215 N N . ILE A 1 280 ? -3.914 -4.014 32.321 1.00 65.75 280 ILE A N 1
ATOM 2216 C CA . ILE A 1 280 ? -3.055 -3.554 31.224 1.00 65.75 280 ILE A CA 1
ATOM 2217 C C . ILE A 1 280 ? -2.425 -4.746 30.493 1.00 65.75 280 ILE A C 1
ATOM 2219 O O . ILE A 1 280 ? -2.402 -4.787 29.266 1.00 65.75 280 ILE A O 1
ATOM 2223 N N . ILE A 1 281 ? -1.939 -5.755 31.221 1.00 69.88 281 ILE A N 1
ATOM 2224 C CA . ILE A 1 281 ? -1.199 -6.879 30.623 1.00 69.88 281 ILE A CA 1
ATOM 2225 C C . ILE A 1 281 ? -2.072 -7.711 29.674 1.00 69.88 281 ILE A C 1
ATOM 2227 O O . ILE A 1 281 ? -1.606 -8.117 28.608 1.00 69.88 281 ILE A O 1
ATOM 2231 N N . GLU A 1 282 ? -3.320 -7.994 30.047 1.00 73.44 282 GLU A N 1
ATOM 2232 C CA . GLU A 1 282 ? -4.179 -8.893 29.270 1.00 73.44 282 GLU A CA 1
ATOM 2233 C C . GLU A 1 282 ? -4.593 -8.302 27.902 1.00 73.44 282 GLU A C 1
ATOM 2235 O O . GLU A 1 282 ? -4.455 -9.013 26.900 1.00 73.44 282 GLU A O 1
ATOM 2240 N N . PRO A 1 283 ? -5.013 -7.021 27.789 1.00 75.19 283 PRO A N 1
ATOM 2241 C CA . PRO A 1 283 ? -5.234 -6.374 26.492 1.00 75.19 283 PRO A CA 1
ATOM 2242 C C . PRO A 1 283 ? -4.002 -6.394 25.582 1.00 75.19 283 PRO A C 1
ATOM 2244 O O . PRO A 1 283 ? -4.109 -6.802 24.426 1.00 75.19 283 PRO A O 1
ATOM 2247 N N . PHE A 1 284 ? -2.824 -6.042 26.109 1.00 77.50 284 PHE A N 1
ATOM 2248 C CA . PHE A 1 284 ? -1.572 -6.079 25.346 1.00 77.50 284 PHE A CA 1
ATOM 2249 C C . PHE A 1 284 ? -1.241 -7.496 24.874 1.00 77.50 284 PHE A C 1
ATOM 2251 O O . PHE A 1 284 ? -0.858 -7.703 23.725 1.00 77.50 284 PHE A O 1
ATOM 2258 N N . ARG A 1 285 ? -1.419 -8.504 25.731 1.00 75.75 285 ARG A N 1
ATOM 2259 C CA . ARG A 1 285 ? -1.171 -9.894 25.349 1.00 75.75 285 ARG A CA 1
ATOM 2260 C C . ARG A 1 285 ? -2.078 -10.333 24.201 1.00 75.75 285 ARG A C 1
ATOM 2262 O O . ARG A 1 285 ? -1.592 -10.928 23.243 1.00 75.75 285 ARG A O 1
ATOM 2269 N N . ARG A 1 286 ? -3.384 -10.065 24.290 1.00 78.12 286 ARG A N 1
ATOM 2270 C CA . ARG A 1 286 ? -4.338 -10.423 23.225 1.00 78.12 286 ARG A CA 1
ATOM 2271 C C . ARG A 1 286 ? -4.008 -9.714 21.919 1.00 78.12 286 ARG A C 1
ATOM 2273 O O . ARG A 1 286 ? -4.044 -10.343 20.867 1.00 78.12 286 ARG A O 1
ATOM 2280 N N . PHE A 1 287 ? -3.647 -8.440 22.014 1.00 85.81 287 PHE A N 1
ATOM 2281 C CA . PHE A 1 287 ? -3.225 -7.617 20.893 1.00 85.81 287 PHE A CA 1
ATOM 2282 C C . PHE A 1 287 ? -2.035 -8.227 20.132 1.00 85.81 287 PHE A C 1
ATOM 2284 O O . PHE A 1 287 ? -2.120 -8.431 18.921 1.00 85.81 287 PHE A O 1
ATOM 2291 N N . TRP A 1 288 ? -0.965 -8.593 20.845 1.00 83.19 288 TRP A N 1
ATOM 2292 C CA . TRP A 1 288 ? 0.255 -9.142 20.240 1.00 83.19 288 TRP A CA 1
ATOM 2293 C C . TRP A 1 288 ? 0.111 -10.584 19.750 1.00 83.19 288 TRP A C 1
ATOM 2295 O O . TRP A 1 288 ? 0.731 -10.963 18.759 1.00 83.19 288 TRP A O 1
ATOM 2305 N N . LEU A 1 289 ? -0.704 -11.401 20.422 1.00 81.50 289 LEU A N 1
ATOM 2306 C CA . LEU A 1 289 ? -0.895 -12.801 20.035 1.00 81.50 289 LEU A CA 1
ATOM 2307 C C . LEU A 1 289 ? -1.885 -12.982 18.882 1.00 81.50 289 LEU A C 1
ATOM 2309 O O . LEU A 1 289 ? -1.863 -14.031 18.237 1.00 81.50 289 LEU A O 1
ATOM 2313 N N . PHE A 1 290 ? -2.752 -12.000 18.616 1.00 84.50 290 PHE A N 1
ATOM 2314 C CA . PHE A 1 290 ? -3.786 -12.150 17.596 1.00 84.50 290 PHE A CA 1
ATOM 2315 C C . PHE A 1 290 ? -3.221 -12.458 16.198 1.00 84.50 290 PHE A C 1
ATOM 2317 O O . PHE A 1 290 ? -3.642 -13.478 15.647 1.00 84.50 290 PHE A O 1
ATOM 2324 N N . PRO A 1 291 ? -2.263 -11.684 15.637 1.00 81.75 291 PRO A N 1
ATOM 2325 C CA . PRO A 1 291 ? -1.717 -11.975 14.309 1.00 81.75 291 PRO A CA 1
ATOM 2326 C C . PRO A 1 291 ? -1.223 -13.424 14.202 1.00 81.75 291 PRO A C 1
ATOM 2328 O O . PRO A 1 291 ? -1.624 -14.172 13.311 1.00 81.75 291 PRO A O 1
ATOM 2331 N N . LEU A 1 292 ? -0.459 -13.871 15.204 1.00 80.31 292 LEU A N 1
ATOM 2332 C CA . LEU A 1 292 ? 0.083 -15.229 15.249 1.00 80.31 292 LEU A CA 1
ATOM 2333 C C . LEU A 1 292 ? -1.017 -16.294 15.278 1.00 80.31 292 LEU A C 1
ATOM 2335 O O . LEU A 1 292 ? -0.878 -17.342 14.647 1.00 80.31 292 LEU A O 1
ATOM 2339 N N . SER A 1 293 ? -2.114 -16.028 15.990 1.00 77.50 293 SER A N 1
ATOM 2340 C CA . SER A 1 293 ? -3.234 -16.964 16.115 1.00 77.50 293 SER A CA 1
ATOM 2341 C C . SER A 1 293 ? -4.010 -17.173 14.813 1.00 77.50 293 SER A C 1
ATOM 2343 O O . SER A 1 293 ? -4.686 -18.191 14.665 1.00 77.50 293 SER A O 1
ATOM 2345 N N . VAL A 1 294 ? -3.887 -16.235 13.870 1.00 73.81 294 VAL A N 1
ATOM 2346 C CA . VAL A 1 294 ? -4.504 -16.299 12.541 1.00 73.81 294 VAL A CA 1
ATOM 2347 C C . VAL A 1 294 ? -3.466 -16.515 11.433 1.00 73.81 294 VAL A C 1
ATOM 2349 O O . VAL A 1 294 ? -3.749 -16.306 10.267 1.00 73.81 294 VAL A O 1
ATOM 2352 N N . GLY A 1 295 ? -2.252 -16.967 11.764 1.00 72.75 295 GLY A N 1
ATOM 2353 C CA . GLY A 1 295 ? -1.252 -17.336 10.754 1.00 72.75 295 GLY A CA 1
ATOM 2354 C C . GLY A 1 295 ? -0.603 -16.160 10.016 1.00 72.75 295 GLY A C 1
ATOM 2355 O O . GLY A 1 295 ? 0.034 -16.377 8.985 1.00 72.75 295 GLY A O 1
ATOM 2356 N N . ILE A 1 296 ? -0.710 -14.942 10.549 1.00 77.75 296 ILE A N 1
ATOM 2357 C CA . ILE A 1 296 ? -0.025 -13.751 10.031 1.00 77.75 296 ILE A CA 1
ATOM 2358 C C . ILE A 1 296 ? 0.964 -13.211 11.073 1.00 77.75 296 ILE A C 1
ATOM 2360 O O . ILE A 1 296 ? 0.979 -13.623 12.234 1.00 77.75 296 ILE A O 1
ATOM 2364 N N . GLN A 1 297 ? 1.843 -12.309 10.665 1.00 78.19 297 GLN A N 1
ATOM 2365 C CA . GLN A 1 297 ? 2.765 -11.601 11.551 1.00 78.19 297 GLN A CA 1
ATOM 2366 C C . GLN A 1 297 ? 2.899 -10.155 11.090 1.00 78.19 297 GLN A C 1
ATOM 2368 O O . GLN A 1 297 ? 2.874 -9.904 9.891 1.00 78.19 297 GLN A O 1
ATOM 2373 N N . SER A 1 298 ? 3.068 -9.225 12.028 1.00 78.38 298 SER A N 1
ATOM 2374 C CA . SER A 1 298 ? 3.481 -7.861 11.692 1.00 78.38 298 S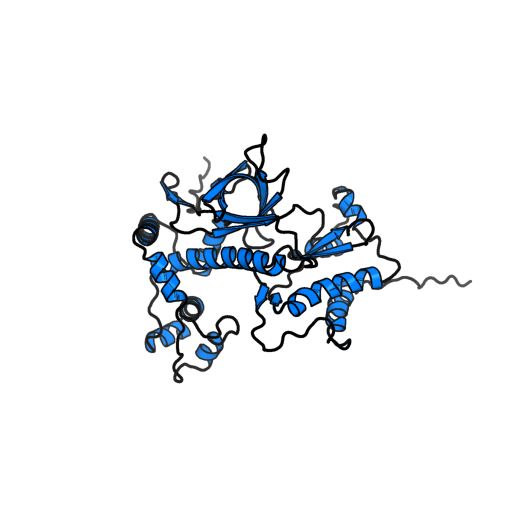ER A CA 1
ATOM 2375 C C . SER A 1 298 ? 4.999 -7.828 11.535 1.00 78.38 298 SER A C 1
ATOM 2377 O O . SER A 1 298 ? 5.713 -8.231 12.458 1.00 78.38 298 SER A O 1
ATOM 2379 N N . THR A 1 299 ? 5.493 -7.369 10.387 1.00 70.00 299 THR A N 1
ATOM 2380 C CA . THR A 1 299 ? 6.923 -7.094 10.167 1.00 70.00 299 THR A CA 1
ATOM 2381 C C . THR A 1 299 ? 7.310 -5.666 10.563 1.00 70.00 299 THR A C 1
ATOM 2383 O O . THR A 1 299 ? 8.501 -5.380 10.669 1.00 70.00 299 THR A O 1
ATOM 2386 N N . ASP A 1 300 ? 6.330 -4.805 10.865 1.00 70.38 300 ASP A N 1
ATOM 2387 C CA . ASP A 1 300 ? 6.524 -3.426 11.330 1.00 70.38 300 ASP A CA 1
ATOM 2388 C C . ASP A 1 300 ? 5.622 -3.094 12.540 1.00 70.38 300 ASP A C 1
ATOM 2390 O O . ASP A 1 300 ? 4.589 -2.425 12.415 1.00 70.38 300 ASP A O 1
ATOM 2394 N N . PRO A 1 301 ? 5.973 -3.567 13.750 1.00 71.38 301 PRO A N 1
ATOM 2395 C CA . PRO A 1 301 ? 5.238 -3.275 14.979 1.00 71.38 301 PRO A CA 1
ATOM 2396 C C . PRO A 1 301 ? 5.519 -1.851 15.504 1.00 71.38 301 PRO A C 1
ATOM 2398 O O . PRO A 1 301 ? 5.846 -1.663 16.677 1.00 71.38 301 PRO A O 1
ATOM 2401 N N . ASN A 1 302 ? 5.423 -0.844 14.635 1.00 70.69 302 ASN A N 1
ATOM 2402 C CA . ASN A 1 302 ? 5.685 0.554 14.958 1.00 70.69 302 ASN A CA 1
ATOM 2403 C C . ASN A 1 302 ? 4.667 1.082 15.991 1.00 70.69 302 ASN A C 1
ATOM 2405 O O . ASN A 1 302 ? 3.463 0.955 15.756 1.00 70.69 302 ASN A O 1
ATOM 2409 N N . PRO A 1 303 ? 5.099 1.712 17.104 1.00 69.94 303 PRO A N 1
ATOM 2410 C CA . PRO A 1 303 ? 4.197 2.231 18.129 1.00 69.94 303 PRO A CA 1
ATOM 2411 C C . PRO A 1 303 ? 3.078 3.131 17.610 1.00 69.94 303 PRO A C 1
ATOM 2413 O O . PRO A 1 303 ? 1.992 3.115 18.183 1.00 69.94 303 PRO A O 1
ATOM 2416 N N . GLY A 1 304 ? 3.278 3.898 16.533 1.00 71.56 304 GLY A N 1
ATOM 2417 C CA . GLY A 1 304 ? 2.163 4.695 16.017 1.00 71.56 304 GLY A CA 1
ATOM 2418 C C . GLY A 1 304 ? 1.245 4.020 14.999 1.00 71.56 304 GLY A C 1
ATOM 2419 O O . GLY A 1 304 ? 0.235 4.606 14.635 1.00 71.56 304 GLY A O 1
ATOM 2420 N N . ASN A 1 305 ? 1.505 2.756 14.646 1.00 77.81 305 ASN A N 1
ATOM 2421 C CA . ASN A 1 305 ? 0.521 1.881 13.994 1.00 77.81 305 ASN A CA 1
ATOM 2422 C C . ASN A 1 305 ? -0.464 1.270 15.008 1.00 77.81 305 ASN A C 1
ATOM 2424 O O . ASN A 1 305 ? -1.316 0.451 14.647 1.00 77.81 305 ASN A O 1
ATOM 2428 N N . ILE A 1 306 ? -0.344 1.643 16.284 1.00 81.69 306 ILE A N 1
ATOM 2429 C CA . ILE A 1 306 ? -1.090 1.070 17.395 1.00 81.69 306 ILE A CA 1
ATOM 2430 C C . ILE A 1 306 ? -1.798 2.198 18.124 1.00 81.69 306 ILE A C 1
ATOM 2432 O O . ILE A 1 306 ? -1.150 3.068 18.702 1.00 81.69 306 ILE A O 1
ATOM 2436 N N . VAL A 1 307 ? -3.126 2.161 18.127 1.00 80.94 307 VAL A N 1
ATOM 2437 C CA . VAL A 1 307 ? -3.950 3.101 18.884 1.00 80.94 307 VAL A CA 1
ATOM 2438 C C . VAL A 1 307 ? -4.387 2.483 20.197 1.00 80.94 307 VAL A C 1
ATOM 2440 O O . VAL A 1 307 ? -4.831 1.338 20.272 1.00 80.94 307 VAL A O 1
ATOM 2443 N N . PHE A 1 308 ? -4.270 3.301 21.227 1.00 78.88 308 PHE A N 1
ATOM 2444 C CA . PHE A 1 308 ? -4.819 3.128 22.548 1.00 78.88 308 PHE A CA 1
ATOM 2445 C C . PHE A 1 308 ? -6.126 3.922 22.641 1.00 78.88 308 PHE A C 1
ATOM 2447 O O . PHE A 1 308 ? -6.133 5.148 22.517 1.00 78.88 308 PHE A O 1
ATOM 2454 N N . CYS A 1 309 ? -7.241 3.226 22.839 1.00 79.88 309 CYS A N 1
ATOM 2455 C CA . CYS A 1 309 ? -8.569 3.831 22.893 1.00 79.88 309 CYS A CA 1
ATOM 2456 C C . CYS A 1 309 ? -9.370 3.327 24.102 1.00 79.88 309 CYS A C 1
ATOM 2458 O O . CYS A 1 309 ? -9.003 2.315 24.720 1.00 79.88 309 CYS A O 1
ATOM 2460 N N . PRO A 1 310 ? -10.474 4.005 24.463 1.00 76.06 310 PRO A N 1
ATOM 2461 C CA . PRO A 1 310 ? -11.370 3.511 25.496 1.00 76.06 310 PRO A CA 1
ATOM 2462 C C . PRO A 1 310 ? -11.961 2.171 25.049 1.00 76.06 310 PRO A C 1
ATOM 2464 O O . PRO A 1 310 ? -12.265 1.971 23.872 1.00 76.06 310 PRO A O 1
ATOM 2467 N N . GLY A 1 311 ? -12.081 1.231 25.981 1.00 71.31 311 GLY A N 1
ATOM 2468 C CA . GLY A 1 311 ? -12.811 -0.009 25.760 1.00 71.31 311 GLY A CA 1
ATOM 2469 C C . GLY A 1 311 ? -14.322 0.220 25.736 1.00 71.31 311 GLY A C 1
ATOM 2470 O O . GLY A 1 311 ? -14.820 1.240 26.221 1.00 71.31 311 GLY A O 1
ATOM 2471 N N . ASP A 1 312 ? -15.052 -0.752 25.198 1.00 71.81 312 ASP A N 1
ATOM 2472 C CA . ASP A 1 312 ? -16.512 -0.713 25.153 1.00 71.81 312 ASP A CA 1
ATOM 2473 C C . ASP A 1 312 ? -17.077 -0.757 26.588 1.00 71.81 312 ASP A C 1
ATOM 2475 O O . ASP A 1 312 ? -16.624 -1.549 27.414 1.00 71.81 312 ASP A O 1
ATOM 2479 N N . GLU A 1 313 ? -18.041 0.118 26.896 1.00 60.28 313 GLU A N 1
ATOM 2480 C CA . GLU A 1 313 ? -18.865 0.120 28.122 1.00 60.28 313 GLU A CA 1
ATOM 2481 C C . GLU A 1 313 ? -18.165 -0.381 29.410 1.00 60.28 313 GLU A C 1
ATOM 2483 O O . GLU A 1 313 ? -18.573 -1.354 30.043 1.00 60.28 313 GLU A O 1
ATOM 2488 N N . GLY A 1 314 ? -17.094 0.300 29.831 1.00 58.19 314 GLY A N 1
ATOM 2489 C CA . GLY A 1 314 ? -16.426 0.020 31.109 1.00 58.19 314 GLY A CA 1
ATOM 2490 C C . GLY A 1 314 ? -15.386 -1.106 31.078 1.00 58.19 314 GLY A C 1
ATOM 2491 O O . GLY A 1 314 ? -14.830 -1.428 32.127 1.00 58.19 314 GLY A O 1
ATOM 2492 N N . SER A 1 315 ? -15.048 -1.661 29.908 1.00 61.72 315 SER A N 1
ATOM 2493 C CA . SER A 1 315 ? -14.028 -2.713 29.752 1.00 61.72 315 SER A CA 1
ATOM 2494 C C . SER A 1 315 ? -12.570 -2.225 29.866 1.00 61.72 315 SER A C 1
ATOM 2496 O O . SER A 1 315 ? -11.650 -2.921 29.433 1.00 61.72 315 SER A O 1
ATOM 2498 N N . GLY A 1 316 ? -12.342 -1.029 30.416 1.00 70.38 316 GLY A N 1
ATOM 2499 C CA . GLY A 1 316 ? -11.018 -0.427 30.545 1.00 70.38 316 GLY A CA 1
ATOM 2500 C C . GLY A 1 316 ? -10.490 0.119 29.219 1.00 70.38 316 GLY A C 1
ATOM 2501 O O . GLY A 1 316 ? -11.123 0.970 28.600 1.00 70.38 316 GLY A O 1
ATOM 2502 N N . ILE A 1 317 ? -9.310 -0.341 28.815 1.00 74.25 317 ILE A N 1
ATOM 2503 C CA . ILE A 1 317 ? -8.548 0.155 27.662 1.00 74.25 317 ILE A CA 1
ATOM 2504 C C . ILE A 1 317 ? -8.501 -0.901 26.553 1.00 74.25 317 ILE A C 1
ATOM 2506 O O . ILE A 1 317 ? -8.477 -2.104 26.825 1.00 74.25 317 ILE A O 1
ATOM 2510 N N . LYS A 1 318 ? -8.451 -0.462 25.296 1.00 81.12 318 LYS A N 1
ATOM 2511 C CA . LYS A 1 318 ? -8.329 -1.333 24.123 1.00 81.12 318 LYS A CA 1
ATOM 2512 C C . LYS A 1 318 ? -7.153 -0.880 23.263 1.00 81.12 318 LYS A C 1
ATOM 2514 O O . LYS A 1 318 ? -6.925 0.314 23.094 1.00 81.12 318 LYS A O 1
ATOM 2519 N N . LEU A 1 319 ? -6.410 -1.852 22.736 1.00 84.88 319 LEU A N 1
ATOM 2520 C CA . LEU A 1 319 ? -5.368 -1.622 21.740 1.00 84.88 319 LEU A CA 1
ATOM 2521 C C . LEU A 1 319 ? -5.858 -2.105 20.382 1.00 84.88 319 LEU A C 1
ATOM 2523 O O . LEU A 1 319 ? -6.421 -3.200 20.284 1.00 84.88 319 LEU A O 1
ATOM 2527 N N . LEU A 1 320 ? -5.635 -1.290 19.358 1.00 89.06 320 LEU A N 1
ATOM 2528 C CA . LEU A 1 320 ? -6.065 -1.545 17.990 1.00 89.06 320 LEU A CA 1
ATOM 2529 C C . LEU A 1 320 ? -4.932 -1.263 17.005 1.00 89.06 320 LEU A C 1
ATOM 2531 O O . LEU A 1 320 ? -4.280 -0.225 17.087 1.00 89.06 320 LEU A O 1
ATOM 2535 N N . TRP A 1 321 ? -4.720 -2.173 16.056 1.00 87.88 321 TRP A N 1
ATOM 2536 C CA . TRP A 1 321 ? -3.879 -1.931 14.890 1.00 87.88 321 TRP A CA 1
ATOM 2537 C C . TRP A 1 321 ? -4.631 -1.003 13.943 1.00 87.88 321 TRP A C 1
ATOM 2539 O O . TRP A 1 321 ? -5.756 -1.317 13.546 1.00 87.88 321 TRP A O 1
ATOM 2549 N N . ILE A 1 322 ? -4.022 0.128 13.596 1.00 83.81 322 ILE A N 1
ATOM 2550 C CA . ILE A 1 322 ? -4.560 1.071 12.603 1.00 83.81 322 ILE A CA 1
ATOM 2551 C C . ILE A 1 322 ? -3.922 0.893 11.227 1.00 83.81 322 ILE A C 1
ATOM 2553 O O . ILE A 1 322 ? -4.432 1.419 10.240 1.00 83.81 322 ILE A O 1
ATOM 2557 N N . ASP A 1 323 ? -2.811 0.161 11.161 1.00 81.56 323 ASP A N 1
ATOM 2558 C CA . ASP A 1 323 ? -2.082 -0.143 9.938 1.00 81.56 323 ASP A CA 1
ATOM 2559 C C . ASP A 1 323 ? -1.697 -1.619 9.904 1.00 81.56 323 ASP A C 1
ATOM 2561 O O . ASP A 1 323 ? -1.085 -2.128 10.848 1.00 81.56 323 ASP A O 1
ATOM 2565 N N . VAL A 1 324 ? -2.117 -2.307 8.842 1.00 81.62 324 VAL A N 1
ATOM 2566 C CA . VAL A 1 324 ? -1.904 -3.746 8.649 1.00 81.62 324 VAL A CA 1
ATOM 2567 C C . VAL A 1 324 ? -1.137 -4.040 7.360 1.00 81.62 324 VAL A C 1
ATOM 2569 O O . VAL A 1 324 ? -1.007 -5.203 6.983 1.00 81.62 324 VAL A O 1
ATOM 2572 N N . CYS A 1 325 ? -0.545 -3.022 6.725 1.00 75.00 325 CYS A N 1
ATOM 2573 C CA . CYS A 1 325 ? 0.060 -3.165 5.397 1.00 75.00 325 CYS A CA 1
ATOM 2574 C C . CYS A 1 325 ? 1.314 -4.040 5.462 1.00 75.00 325 CYS A C 1
ATOM 2576 O O . CYS A 1 325 ? 1.621 -4.826 4.573 1.00 75.00 325 CYS A O 1
ATOM 2578 N N . GLN A 1 326 ? 2.002 -3.995 6.599 1.00 73.38 326 GLN A N 1
ATOM 2579 C CA . GLN A 1 326 ? 3.166 -4.827 6.885 1.00 73.38 326 GLN A CA 1
ATOM 2580 C C . GLN A 1 326 ? 2.792 -6.150 7.571 1.00 73.38 326 GLN A C 1
ATOM 2582 O O . GLN A 1 326 ? 3.626 -6.799 8.203 1.00 73.38 326 GLN A O 1
ATOM 2587 N N . PHE A 1 327 ? 1.528 -6.574 7.490 1.00 77.62 327 PHE A N 1
ATOM 2588 C CA . PHE A 1 327 ? 1.160 -7.920 7.907 1.00 77.62 327 PHE A CA 1
ATOM 2589 C C . PHE A 1 327 ? 1.485 -8.894 6.781 1.00 77.62 327 PHE A C 1
ATOM 2591 O O . PHE A 1 327 ? 1.119 -8.687 5.628 1.00 77.62 327 PHE A O 1
ATOM 2598 N N . GLN A 1 328 ? 2.181 -9.970 7.127 1.00 69.06 328 GLN A N 1
ATOM 2599 C CA . GLN A 1 328 ? 2.635 -10.988 6.189 1.00 69.06 328 GLN A CA 1
ATOM 2600 C C . GLN A 1 328 ? 2.165 -12.372 6.647 1.00 69.06 328 GLN A C 1
ATOM 2602 O O . GLN A 1 328 ? 2.168 -12.648 7.854 1.00 69.06 328 GLN A O 1
ATOM 2607 N N . PRO A 1 329 ? 1.794 -13.279 5.726 1.00 66.19 329 PRO A N 1
ATOM 2608 C CA . PRO A 1 329 ? 1.580 -14.680 6.063 1.00 66.19 329 PRO A CA 1
ATOM 2609 C C . PRO A 1 329 ? 2.835 -15.283 6.706 1.00 66.19 329 PRO A C 1
ATOM 2611 O O . PRO A 1 329 ? 3.958 -15.053 6.253 1.00 66.19 329 PRO A O 1
ATOM 2614 N N . ARG A 1 330 ? 2.673 -16.103 7.748 1.00 62.66 330 ARG A N 1
ATOM 2615 C CA . ARG A 1 330 ? 3.802 -16.874 8.285 1.00 62.66 330 ARG A CA 1
ATOM 2616 C C . ARG A 1 330 ? 4.094 -18.048 7.353 1.00 62.66 330 ARG A C 1
ATOM 2618 O O . ARG A 1 330 ? 3.357 -19.028 7.326 1.00 62.66 330 ARG A O 1
ATOM 2625 N N . LEU A 1 331 ? 5.202 -17.959 6.619 1.00 51.53 331 LEU A N 1
ATOM 2626 C CA . LEU A 1 331 ? 5.656 -19.000 5.686 1.00 51.53 331 LEU A CA 1
ATOM 2627 C C . LEU A 1 331 ? 6.182 -20.273 6.387 1.00 51.53 331 LEU A C 1
ATOM 2629 O O . LEU A 1 331 ? 6.425 -21.290 5.737 1.00 51.53 331 LEU A O 1
ATOM 2633 N N . GLU A 1 332 ? 6.304 -20.274 7.718 1.00 46.75 332 GLU A N 1
ATOM 2634 C CA . GLU A 1 332 ? 6.693 -21.456 8.491 1.00 46.75 332 GLU A CA 1
ATOM 2635 C C . GLU A 1 332 ? 5.465 -22.276 8.920 1.00 46.75 332 GLU A C 1
ATOM 2637 O O . GLU A 1 332 ? 4.635 -21.838 9.718 1.00 46.75 332 GLU A O 1
ATOM 2642 N N . LYS A 1 333 ? 5.370 -23.505 8.390 1.00 39.94 333 LYS A N 1
ATOM 2643 C CA . LYS A 1 333 ? 4.421 -24.557 8.790 1.00 39.94 333 LYS A CA 1
ATOM 2644 C C . LYS A 1 333 ? 4.342 -24.674 10.321 1.00 39.94 333 LYS A C 1
ATOM 2646 O O . LYS A 1 333 ? 5.210 -25.296 10.916 1.00 39.94 333 LYS A O 1
ATOM 2651 N N . VAL A 1 334 ? 3.302 -24.103 10.929 1.00 32.34 334 VAL A N 1
ATOM 2652 C CA . VAL A 1 334 ? 2.276 -24.722 11.799 1.00 32.34 334 VAL A CA 1
ATOM 2653 C C . VAL A 1 334 ? 1.462 -23.576 12.426 1.00 32.34 334 VAL A C 1
ATOM 2655 O O . VAL A 1 334 ? 1.967 -22.818 13.250 1.00 32.34 334 VAL A O 1
ATOM 2658 N N . ILE A 1 335 ? 0.183 -23.464 12.053 1.00 33.47 335 ILE A N 1
ATOM 2659 C CA . ILE A 1 335 ? -0.789 -22.608 12.748 1.00 33.47 335 ILE A CA 1
ATOM 2660 C C . ILE A 1 335 ? -1.188 -23.345 14.029 1.00 33.47 335 ILE A C 1
ATOM 2662 O O . ILE A 1 335 ? -1.915 -24.339 13.980 1.00 33.47 335 ILE A O 1
ATOM 2666 N N . TYR A 1 336 ? -0.680 -22.901 15.177 1.00 30.97 336 TYR A N 1
ATOM 2667 C CA . TYR A 1 336 ? -1.107 -23.428 16.470 1.00 30.97 336 TYR A CA 1
ATOM 2668 C C . TYR A 1 336 ? -2.362 -22.683 16.920 1.00 30.97 336 TYR A C 1
ATOM 2670 O O . TYR A 1 336 ? -2.365 -21.457 17.028 1.00 30.97 336 TYR A O 1
ATOM 2678 N N . ALA A 1 337 ? -3.435 -23.428 17.188 1.00 25.95 337 ALA A N 1
ATOM 2679 C CA . ALA A 1 337 ? -4.651 -22.869 17.761 1.00 25.95 337 ALA A CA 1
ATOM 2680 C C . ALA A 1 337 ? -4.339 -22.126 19.085 1.00 25.95 337 ALA A C 1
ATOM 2682 O O . ALA A 1 337 ? -3.470 -22.572 19.843 1.00 25.95 337 ALA A O 1
ATOM 2683 N N . PRO A 1 338 ? -5.073 -21.045 19.419 1.00 34.38 338 PRO A N 1
ATOM 2684 C CA . PRO A 1 338 ? -4.835 -20.232 20.619 1.00 34.38 338 PRO A CA 1
ATOM 2685 C C . PRO A 1 338 ? -4.833 -21.012 21.947 1.00 34.38 338 PRO A C 1
ATOM 2687 O O . PRO A 1 338 ? -4.346 -20.513 22.959 1.00 34.38 338 PRO A O 1
ATOM 2690 N N . SER A 1 339 ? -5.374 -22.232 21.966 1.00 28.59 339 SER A N 1
ATOM 2691 C CA . SER A 1 339 ? -5.440 -23.107 23.139 1.00 28.59 339 SER A CA 1
ATOM 2692 C C . SER A 1 339 ? -4.146 -23.877 23.444 1.00 28.59 339 SER A C 1
ATOM 2694 O O . SER A 1 339 ? -4.095 -24.554 24.469 1.00 28.59 339 SER A O 1
ATOM 2696 N N . VAL A 1 340 ? -3.113 -23.800 22.593 1.00 25.56 340 VAL A N 1
ATOM 2697 C CA . VAL A 1 340 ? -1.935 -24.695 22.659 1.00 25.56 340 VAL A CA 1
ATOM 2698 C C . VAL A 1 340 ? -0.658 -24.003 23.154 1.00 25.56 340 VAL A C 1
ATOM 2700 O O . VAL A 1 340 ? 0.384 -24.642 23.216 1.00 25.56 340 VAL A O 1
ATOM 2703 N N . PHE A 1 341 ? -0.697 -22.733 23.569 1.00 29.16 341 PHE A N 1
ATOM 2704 C CA . PHE A 1 341 ? 0.467 -22.106 24.208 1.00 29.16 341 PHE A CA 1
ATOM 2705 C C . PHE A 1 341 ? 0.561 -22.498 25.695 1.00 29.16 341 PHE A C 1
ATOM 2707 O O . PHE A 1 341 ? -0.197 -21.961 26.512 1.00 29.16 341 PHE A O 1
ATOM 2714 N N . PRO A 1 342 ? 1.507 -23.367 26.112 1.00 31.42 342 PRO A N 1
ATOM 2715 C CA . PRO A 1 342 ? 2.014 -23.299 27.472 1.00 31.42 342 PRO A CA 1
ATOM 2716 C C . PRO A 1 342 ? 2.624 -21.909 27.674 1.00 31.42 342 PRO A C 1
ATOM 2718 O O . PRO A 1 342 ? 3.324 -21.376 26.818 1.00 31.42 342 PRO A O 1
ATOM 2721 N N . TRP A 1 343 ? 2.305 -21.295 28.804 1.00 36.25 343 TRP A N 1
ATOM 2722 C CA . TRP A 1 343 ? 2.718 -19.944 29.155 1.00 36.25 343 TRP A CA 1
ATOM 2723 C C . TRP A 1 343 ? 4.251 -19.840 29.257 1.00 36.25 343 TRP A C 1
ATOM 2725 O O . TRP A 1 343 ? 4.813 -20.191 30.288 1.00 36.25 343 TRP A O 1
ATOM 2735 N N . SER A 1 344 ? 4.921 -19.389 28.191 1.00 33.19 344 SER A N 1
ATOM 2736 C CA . SER A 1 344 ? 6.361 -19.055 28.088 1.00 33.19 344 SER A CA 1
ATOM 2737 C C . SER A 1 344 ? 6.676 -18.783 26.604 1.00 33.19 344 SER A C 1
ATOM 2739 O O . SER A 1 344 ? 6.036 -19.441 25.789 1.00 33.19 344 SER A O 1
ATOM 2741 N N . PRO A 1 345 ? 7.625 -17.930 26.159 1.00 33.31 345 PRO A N 1
ATOM 2742 C CA . PRO A 1 345 ? 8.408 -16.846 26.760 1.00 33.31 345 PRO A CA 1
ATOM 2743 C C . PRO A 1 345 ? 7.945 -15.449 26.270 1.00 33.31 345 PRO A C 1
ATOM 2745 O O . PRO A 1 345 ? 8.585 -14.455 26.584 1.00 33.31 345 PRO A O 1
ATOM 2748 N N . ASP A 1 346 ? 6.814 -15.330 25.562 1.00 39.25 346 ASP A N 1
ATOM 2749 C CA . ASP A 1 346 ? 6.288 -14.059 25.007 1.00 39.25 346 ASP A CA 1
ATOM 2750 C C . ASP A 1 346 ? 5.767 -13.079 26.069 1.00 39.25 346 ASP A C 1
ATOM 2752 O O . ASP A 1 346 ? 5.636 -11.874 25.842 1.00 39.25 346 ASP A O 1
ATOM 2756 N N . VAL A 1 347 ? 5.570 -13.577 27.293 1.00 33.31 347 VAL A N 1
ATOM 2757 C CA . VAL A 1 347 ? 5.432 -12.737 28.487 1.00 33.31 347 VAL A CA 1
ATOM 2758 C C . VAL A 1 347 ? 6.688 -11.889 28.689 1.00 33.31 347 VAL A C 1
ATOM 2760 O O . VAL A 1 347 ? 6.568 -10.826 29.271 1.00 33.31 347 VAL A O 1
ATOM 2763 N N . ALA A 1 348 ? 7.863 -12.294 28.197 1.00 32.19 348 ALA A N 1
ATOM 2764 C CA . ALA A 1 348 ? 9.081 -11.491 28.223 1.00 32.19 348 ALA A CA 1
ATOM 2765 C C . ALA A 1 348 ? 9.054 -10.343 27.210 1.00 32.19 348 ALA A C 1
ATOM 2767 O O . ALA A 1 348 ? 9.625 -9.318 27.525 1.00 32.19 348 ALA A O 1
ATOM 2768 N N . ILE A 1 349 ? 8.366 -10.446 26.063 1.00 35.62 349 ILE A N 1
ATOM 2769 C CA . ILE A 1 349 ? 8.202 -9.322 25.118 1.00 35.62 349 ILE A CA 1
ATOM 2770 C C . ILE A 1 349 ? 7.146 -8.357 25.644 1.00 35.62 349 ILE A C 1
ATOM 2772 O O . ILE A 1 349 ? 7.405 -7.164 25.706 1.00 35.62 349 ILE A O 1
ATOM 2776 N N . ALA A 1 350 ? 6.009 -8.859 26.135 1.00 30.81 350 ALA A N 1
ATOM 2777 C CA . ALA A 1 350 ? 5.046 -8.017 26.840 1.00 30.81 350 ALA A CA 1
ATOM 2778 C C . ALA A 1 350 ? 5.684 -7.380 28.085 1.00 30.81 350 ALA A C 1
ATOM 2780 O O . ALA A 1 350 ? 5.517 -6.189 28.288 1.00 30.81 350 ALA A O 1
ATOM 2781 N N . ARG A 1 351 ? 6.485 -8.125 28.867 1.00 30.31 351 ARG A N 1
ATOM 2782 C CA . ARG A 1 351 ? 7.286 -7.606 29.991 1.00 30.31 351 ARG A CA 1
ATOM 2783 C C . ARG A 1 351 ? 8.458 -6.746 29.562 1.00 30.31 351 ARG A C 1
ATOM 2785 O O . ARG A 1 351 ? 8.884 -5.991 30.407 1.00 30.31 351 ARG A O 1
ATOM 2792 N N . HIS A 1 352 ? 8.983 -6.841 28.344 1.00 33.16 352 HIS A N 1
ATOM 2793 C CA . HIS A 1 352 ? 10.067 -5.991 27.853 1.00 33.16 352 HIS A CA 1
ATOM 2794 C C . HIS A 1 352 ? 9.483 -4.694 27.310 1.00 33.16 352 HIS A C 1
ATOM 2796 O O . HIS A 1 352 ? 9.886 -3.640 27.747 1.00 33.16 352 HIS A O 1
ATOM 2802 N N . VAL A 1 353 ? 8.422 -4.726 26.506 1.00 32.44 353 VAL A N 1
ATOM 2803 C CA . VAL A 1 353 ? 7.636 -3.526 26.179 1.00 32.44 353 VAL A CA 1
ATOM 2804 C C . VAL A 1 353 ? 7.134 -2.865 27.466 1.00 32.44 353 VAL A C 1
ATOM 2806 O O . VAL A 1 353 ? 7.249 -1.657 27.608 1.00 32.44 353 VAL A O 1
ATOM 2809 N N . ILE A 1 354 ? 6.687 -3.645 28.456 1.00 36.03 354 ILE A N 1
ATOM 2810 C CA . ILE A 1 354 ? 6.341 -3.143 29.788 1.00 36.03 354 ILE A CA 1
ATOM 2811 C C . ILE A 1 354 ? 7.573 -2.718 30.595 1.00 36.03 354 ILE A C 1
ATOM 2813 O O . ILE A 1 354 ? 7.465 -1.708 31.244 1.00 36.03 354 ILE A O 1
ATOM 2817 N N . SER A 1 355 ? 8.736 -3.374 30.595 1.00 32.09 355 SER A N 1
ATOM 2818 C CA . SER A 1 355 ? 9.892 -2.993 31.439 1.00 32.09 355 SER A CA 1
ATOM 2819 C C . SER A 1 355 ? 10.691 -1.847 30.836 1.00 32.09 355 SER A C 1
ATOM 2821 O O . SER A 1 355 ? 11.183 -0.992 31.555 1.00 32.09 355 SER A O 1
ATOM 2823 N N . THR A 1 356 ? 10.791 -1.802 29.513 1.00 34.97 356 THR A N 1
ATOM 2824 C CA . THR A 1 356 ? 11.404 -0.719 28.748 1.00 34.97 356 THR A CA 1
ATOM 2825 C C . THR A 1 356 ? 10.498 0.522 28.798 1.00 34.97 356 THR A C 1
ATOM 2827 O O . THR A 1 356 ? 11.014 1.631 28.908 1.00 34.97 356 THR A O 1
ATOM 2830 N N . ASN A 1 357 ? 9.163 0.359 28.902 1.00 33.91 357 ASN A N 1
ATOM 2831 C CA . ASN A 1 357 ? 8.226 1.466 29.172 1.00 33.91 357 ASN A CA 1
ATOM 2832 C C . ASN A 1 357 ? 7.918 1.727 30.666 1.00 33.91 357 ASN A C 1
ATOM 2834 O O . ASN A 1 357 ? 7.515 2.842 31.000 1.00 33.91 357 ASN A O 1
ATOM 2838 N N . MET A 1 358 ? 8.177 0.778 31.571 1.00 31.38 358 MET A N 1
ATOM 2839 C CA . MET A 1 358 ? 8.047 0.854 33.039 1.00 31.38 358 MET A CA 1
ATOM 2840 C C . MET A 1 358 ? 9.407 0.787 33.760 1.00 31.38 358 MET A C 1
ATOM 2842 O O . MET A 1 358 ? 9.463 0.443 34.935 1.00 31.38 358 MET A O 1
ATOM 2846 N N . HIS A 1 359 ? 10.474 1.324 33.162 1.00 32.81 359 HIS A N 1
ATOM 2847 C CA . HIS A 1 359 ? 11.503 2.039 33.940 1.00 32.81 359 HIS A CA 1
ATOM 2848 C C . HIS A 1 359 ? 10.946 3.347 34.563 1.00 32.81 359 HIS A C 1
ATOM 2850 O O . HIS A 1 359 ? 11.672 4.291 34.854 1.00 32.81 359 HIS A O 1
ATOM 2856 N N . LEU A 1 360 ? 9.627 3.396 34.778 1.00 35.16 360 LEU A N 1
ATOM 2857 C CA . LEU A 1 360 ? 8.976 4.051 35.896 1.00 35.16 360 LEU A CA 1
ATOM 2858 C C . LEU A 1 360 ? 9.507 3.392 37.174 1.00 35.16 360 LEU A C 1
ATOM 2860 O O . LEU A 1 360 ? 8.877 2.506 37.750 1.00 35.16 360 LEU A O 1
ATOM 2864 N N . GLU A 1 361 ? 10.695 3.812 37.605 1.00 31.78 361 GLU A N 1
ATOM 2865 C CA . GLU A 1 361 ? 11.022 3.743 39.019 1.00 31.78 361 GLU A CA 1
ATOM 2866 C C . GLU A 1 361 ? 9.903 4.475 39.761 1.00 31.78 361 GLU A C 1
ATOM 2868 O O . GLU A 1 361 ? 9.802 5.703 39.764 1.00 31.78 361 GLU A O 1
ATOM 2873 N N . PHE A 1 362 ? 9.020 3.682 40.358 1.00 29.94 362 PHE A N 1
ATOM 2874 C CA . PHE A 1 362 ? 8.254 4.078 41.516 1.00 29.94 362 PHE A CA 1
ATOM 2875 C C . PHE A 1 362 ? 9.259 4.509 42.590 1.00 29.94 362 PHE A C 1
ATOM 2877 O O . PHE A 1 362 ? 9.660 3.714 43.431 1.00 29.94 362 PHE A O 1
ATOM 2884 N N . ASN A 1 363 ? 9.641 5.786 42.593 1.00 28.81 363 ASN A N 1
ATOM 2885 C CA . ASN A 1 363 ? 10.058 6.460 43.817 1.00 28.81 363 ASN A CA 1
ATOM 2886 C C . ASN A 1 363 ? 8.801 6.722 44.658 1.00 28.81 363 ASN A C 1
ATOM 2888 O O . ASN A 1 363 ? 8.372 7.856 44.859 1.00 28.81 363 ASN A O 1
ATOM 2892 N N . LEU A 1 364 ? 8.174 5.638 45.111 1.00 30.50 364 LEU A N 1
ATOM 2893 C CA . LEU A 1 364 ? 7.356 5.651 46.308 1.00 30.50 364 LEU A CA 1
ATOM 2894 C C . LEU A 1 364 ? 8.205 4.985 47.391 1.00 30.50 364 LEU A C 1
ATOM 2896 O O . LEU A 1 364 ? 8.561 3.819 47.271 1.00 30.50 364 LEU A O 1
ATOM 2900 N N . GLU A 1 365 ? 8.496 5.779 48.422 1.00 32.66 365 GLU A N 1
ATOM 2901 C CA . GLU A 1 365 ? 9.076 5.409 49.719 1.00 32.66 365 GLU A CA 1
ATOM 2902 C C . GLU A 1 365 ? 10.608 5.438 49.856 1.00 32.66 365 GLU A C 1
ATOM 2904 O O . GLU A 1 365 ? 11.312 4.436 49.842 1.00 32.66 365 GLU A O 1
ATOM 2909 N N . SER A 1 366 ? 11.117 6.631 50.170 1.00 32.25 366 SER A N 1
ATOM 2910 C CA . SER A 1 366 ? 12.096 6.787 51.258 1.00 32.25 366 SER A CA 1
ATOM 2911 C C . SER A 1 366 ? 12.004 8.183 51.881 1.00 32.25 366 SER A C 1
ATOM 2913 O O . SER A 1 366 ? 12.951 8.957 51.880 1.00 32.25 366 SER A O 1
ATOM 2915 N N . GLN A 1 367 ? 10.836 8.493 52.447 1.00 29.58 367 GLN A N 1
ATOM 2916 C CA . GLN A 1 367 ? 10.749 9.306 53.665 1.00 29.58 367 GLN A CA 1
ATOM 2917 C C . GLN A 1 367 ? 9.699 8.676 54.581 1.00 29.58 367 GLN A C 1
ATOM 2919 O O . GLN A 1 367 ? 8.621 9.212 54.818 1.00 29.58 367 GLN A O 1
ATOM 2924 N N . THR A 1 368 ? 10.026 7.485 55.083 1.00 31.12 368 THR A N 1
ATOM 2925 C CA . THR A 1 368 ? 9.576 7.085 56.412 1.00 31.12 368 THR A CA 1
ATOM 2926 C C . THR A 1 368 ? 10.048 8.148 57.393 1.00 31.12 368 THR A C 1
ATOM 2928 O O . THR A 1 368 ? 11.245 8.381 57.558 1.00 31.12 368 THR A O 1
ATOM 2931 N N . VAL A 1 369 ? 9.072 8.809 58.002 1.00 36.31 369 VAL A N 1
ATOM 2932 C CA . VAL A 1 369 ? 9.215 9.529 59.261 1.00 36.31 369 VAL A CA 1
ATOM 2933 C C . VAL A 1 369 ? 9.827 8.575 60.283 1.00 36.31 369 VAL A C 1
ATOM 2935 O O . VAL A 1 369 ? 9.209 7.561 60.591 1.00 36.31 369 VAL A O 1
ATOM 2938 N N . GLU A 1 370 ? 10.982 8.921 60.845 1.00 35.16 370 GLU A N 1
ATOM 2939 C CA . GLU A 1 370 ? 11.355 8.484 62.190 1.00 35.16 370 GLU A CA 1
ATOM 2940 C C . GLU A 1 370 ? 11.992 9.646 62.969 1.00 35.16 370 GLU A C 1
ATOM 2942 O O . GLU A 1 370 ? 12.976 10.235 62.522 1.00 35.16 370 GLU A O 1
ATOM 2947 N N . ALA A 1 371 ? 11.392 9.880 64.146 1.00 35.88 371 ALA A N 1
ATOM 2948 C CA . ALA A 1 371 ? 11.750 10.738 65.286 1.00 35.88 371 ALA A CA 1
ATOM 2949 C C . ALA A 1 371 ? 11.581 12.262 65.155 1.00 35.88 371 ALA A C 1
ATOM 2951 O O . ALA A 1 371 ? 12.467 12.946 64.596 1.00 35.88 371 ALA A O 1
#

Foldseek 3Di:
DDDDDPDFDAQPQVCQDAQHKFWWAAPVGDIFIKGFHDFPCDPVNPDDPQRFKTWIFTPDPVDGPDPDIWIKGGDGSSSLVVLCVVLVAPGDDPVLVVLLLVCQVVVVLVVLLVQQAAFDDDDPPDDPVLVVQQPDVVQVRPGLVSLVVSCSVDVVSVVSCVVVVVDDDDDSNSSSSVSVSVSQLLQVLQLVLLVLQQVPPPQQAFDFPDKTWGFDWGAPPNPDIDTGPDIGIMTITGDADFAFQVVVVCVVPDDPPCLVVDDPQHVVLPDPPPPDPCLVLVQVVCNQCVQLLSQKHAPDPDRRLKTWGQDPPPSGIHIHGHGCSRIGGNPDDDNDHPVPDDDDDCVVVSVCVVVVVPVVPPPPDDPDDDD

Secondary structure (DSSP, 8-state):
------------GGGGSTT-EEEEE-TTS-EEEEEEEEE-S-TTS-SSSTT-EEEEEES-SSS-SS-SEEEEE---HHHHHHHHHHTTPPPP-HHHHHHHHHHHHTSHHHHHHHHHT-B----TTS-HHHHHHH--GGGSS-BHHHHHHHHHH-HHHHHHHHHTTS-----HHHHHHHHHHHHHHHHHHHHHHHHHHTT-TT-SBPPEEEEEEE--EEESSTT-EEE-SS-EEEEEE-----EEHHHHHHHHHS-TTSSTTS-HHHHHHS----SSTHHHHHHHHHHHHHHHHTTEEES---GGGEEEEEPGGG--EEEEES--TTEEE--SS----GGG--S-STHHHHHHHHHHH--------------

Sequence (371 aa):
MGSVALGDPHFDVREYADQSIHTLQNDSGDSFGIRLLSSLAGKDGVGFSMACVFIAECVDQENPRHHGRFVVKIFDPRHATRLRESLKLPAFNNTTFEEVVAAFKNGTFAAFEEQMCTPVTLPSTLSRRTRNRLRHPEFDPVIYYALFVRGFDDIKITDELIGHGLTHQHSTLERELCVWLESKQDFNHEAEMHRYISQFPKAPVVRCMEITSIRPRLSYPADIVVDAPFTFGVVVMELLEGCTLGELENLKYGTSQNLEEQSAGMQALLPKMAKDPKEIIEPFRRFWLFPLSVGIQSTDPNPGNIVFCPGDEGSGIKLLWIDVCQFQPRLEKVIYAPSVFPWSPDVAIARHVISTNMHLEFNLESQTVEA

pLDDT: mean 70.89, std 19.87, range [24.41, 94.81]

Organism: NCBI:txid386627